Protein 1SQH (pdb70)

Radius of gyration: 19.41 Å; Cα contacts (8 Å, |Δi|>4): 532; chains: 1; bounding box: 37×56×45 Å

Nearest PDB structures (foldseek):
  1sqh-assembly1_A  TM=1.003E+00  e=7.064E-63  Drosophila melanogaster
  7pk1-assembly1_A  TM=7.691E-01  e=9.785E-13  Bos taurus
  7pk2-assembly2_B  TM=7.474E-01  e=4.048E-13  Bos taurus
  7pk1-assembly2_B  TM=7.434E-01  e=1.567E-12  Bos taurus
  3iwg-assembly1_A  TM=5.130E-01  e=5.190E-07  Colwellia psychrerythraea 34H

Organism: Drosophila melanogaster (NCBI:txid7227)

B-factor: mean 31.32, std 9.85, range [7.97, 70.31]

InterPro domains:
  IPR013653 GCN5-related N-acetyltransferase Rv2170-like domain [PF08445] (211-297)
  IPR016181 Acyl-CoA N-acyltransferase [SSF55729] (9-298)
  IPR041506 Domain of unknown function DUF5645 [PF18713] (9-138)
  IPR053225 Acyl-CoA N-acyltransferase VerG-like [PTHR20958] (8-298)

Foldseek 3Di:
DFQWDWDDLVRLVVLLVLCCVVPNQWDQVNLLSVLLVVLVVVCVVVVPDAVNQLQQQSHKTKIFGPPDDCNPFVWIWIWGDDLAIEIETDTRPPDPPVRNVVRVQRGDPDCLQAWYKYPFAAPVCVVVVVVSSVVVQFDDKDKFKKFKFAALVLLQPFDADDDDLQKDKDQDALVRLVVQVPDPPNRPHDSSSSSSQSVPWTKMFIAGPPPRDTFWIWGQDSSSATDIDGHPVCPPPCVGLRRNSVSNVSSVVDHGIHMYIGTPPPVVNVVSNVVRPTDGDGMGMIMTGDNND

Sequence (293 aa):
GDILRPLSDSEVDELLDLYKVKFGIRNFHYLLLYNQRKWDRQLSEAQIPRNDLNHISLRKQFYTHRRGNFRTWGTYVSLHRDIVQSVSFFSWQPDGAAELWECLEQTQLIEWTQGALLTNVDLGFCNRVKELAVSRGVTAIQPRQCFGVLSHEDAFCAKVPDLPSEFEIRRLRAEDAAVHDSWPNKGEGSLTYLQALVRFNKSLGICRSDTGELIAWIFQNDFSGLGLQVLPKAERRGLGGLLAAASREIARGEEITLTAWIVATNWRSEALLKRIGYQKDLVNEWIKLVPNS

CATH classification: 3.40.630.30 (+1 more: 3.40.630.30)

Solvent-accessible surface area: 13820 Å² total

Secondary structure (DSSP, 8-state):
--SEEEPPHHHHHHHHHHHHHHH-TT-HHHHHHHHHHHHHHHHHHTT--TT-TTTGGG--EEEEETTS-HHHH--EEEEEESSSEEEEEE---TTTTHHHHHHHHH-SSS-TTTT-EEEEEEHHHHHHHHHHHHHTT---EEEEEEE--B-HHHHHT---PPPPTTEEEE---GGG----TT-TT-SSS-HHHHHHHHHHS-EEEEEETTT--EEEEEEB-TTSSB--EE-GGG-SSSHHHHHHH--HHHHHHS-S-B-B-EETT-HHHHHHHHHHT-----EEEEEEEPP--

Structure (mmCIF, N/CA/C/O backbone):
data_1SQH
#
_entry.id   1SQH
#
_cell.length_a   82.806
_cell.length_b   82.806
_cell.length_c   279.003
_cell.angle_alpha   90.00
_cell.angle_beta   90.00
_cell.angle_gamma   120.00
#
_symmetry.space_group_name_H-M   'H 3 2'
#
loop_
_entity.id
_entity.type
_entity.pdbx_description
1 polymer 'hypothetical protein CG14615-PA'
2 water water
#
loop_
_atom_site.group_PDB
_atom_site.id
_atom_site.type_symbol
_atom_site.label_atom_id
_atom_site.label_alt_id
_atom_site.label_comp_id
_atom_site.label_asym_id
_atom_site.label_entity_id
_atom_site.label_seq_id
_atom_site.pdbx_PDB_ins_code
_atom_site.Cartn_x
_atom_site.Cartn_y
_atom_site.Cartn_z
_atom_site.occupancy
_atom_site.B_iso_or_equiv
_atom_site.auth_seq_id
_atom_site.auth_comp_id
_atom_site.auth_asym_id
_atom_site.auth_atom_id
_atom_site.pdbx_PDB_model_num
ATOM 1 N N . GLY A 1 7 ? 17.200 68.912 124.742 1.00 39.28 7 GLY A N 1
ATOM 2 C CA . GLY A 1 7 ? 16.642 67.570 125.087 1.00 39.10 7 GLY A CA 1
ATOM 3 C C . GLY A 1 7 ? 17.691 66.604 125.612 1.00 37.97 7 GLY A C 1
ATOM 4 O O . GLY A 1 7 ? 18.690 67.024 126.201 1.00 38.34 7 GLY A O 1
ATOM 5 N N . ASP A 1 8 ? 17.467 65.310 125.391 1.00 36.58 8 ASP A N 1
ATOM 6 C CA . ASP A 1 8 ? 18.385 64.266 125.852 1.00 34.86 8 ASP A CA 1
ATOM 7 C C . ASP A 1 8 ? 19.799 64.486 125.321 1.00 32.94 8 ASP A C 1
ATOM 8 O O . ASP A 1 8 ? 19.980 65.058 124.252 1.00 33.42 8 ASP A O 1
ATOM 13 N N . ILE A 1 9 ? 20.800 64.023 126.061 1.00 31.80 9 ILE A N 1
ATOM 14 C CA . ILE A 1 9 ? 22.181 64.182 125.629 1.00 31.37 9 ILE A CA 1
ATOM 15 C C . ILE A 1 9 ? 22.420 63.464 124.288 1.00 32.37 9 ILE A C 1
ATOM 16 O O . ILE A 1 9 ? 23.415 63.714 123.595 1.00 32.09 9 ILE A O 1
ATOM 21 N N . LEU A 1 10 ? 21.501 62.574 123.929 1.00 30.72 10 LEU A N 1
ATOM 22 C CA . LEU A 1 10 ? 21.592 61.852 122.670 1.00 30.74 10 LEU A CA 1
ATOM 23 C C . LEU A 1 10 ? 20.764 62.580 121.613 1.00 30.88 10 LEU A C 1
ATOM 24 O O . LEU A 1 10 ? 19.592 62.880 121.831 1.00 31.27 10 LEU A O 1
ATOM 29 N N . ARG A 1 11 ? 21.375 62.875 120.471 1.00 31.24 11 ARG A N 1
ATOM 30 C CA . ARG A 1 11 ? 20.663 63.554 119.398 1.00 31.53 11 ARG A CA 1
ATOM 31 C C . ARG A 1 11 ? 20.516 62.629 118.206 1.00 30.41 11 ARG A C 1
ATOM 32 O O . ARG A 1 11 ? 21.501 62.084 117.707 1.00 31.48 11 ARG A O 1
ATOM 40 N N . PRO A 1 12 ? 19.284 62.462 117.714 1.00 29.52 12 PRO A N 1
ATOM 41 C CA . PRO A 1 12 ? 19.022 61.589 116.568 1.00 29.43 12 PRO A CA 1
ATOM 42 C C . PRO A 1 12 ? 19.715 62.037 115.287 1.00 29.62 12 PRO A C 1
ATOM 43 O O . PRO A 1 12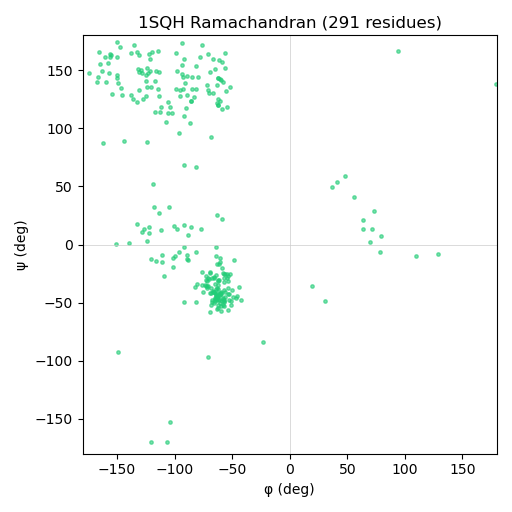 ? 19.555 63.176 114.845 1.00 29.93 12 PRO A O 1
ATOM 47 N N . LEU A 1 13 ? 20.495 61.141 114.693 1.00 30.14 13 LEU A N 1
ATOM 48 C CA . LEU A 1 13 ? 21.182 61.467 113.453 1.00 29.44 13 LEU A CA 1
ATOM 49 C C . LEU A 1 13 ? 20.205 61.344 112.303 1.00 27.71 13 LEU A C 1
ATOM 50 O O . LEU A 1 13 ? 19.325 60.489 112.314 1.00 27.16 13 LEU A O 1
ATOM 55 N N . SER A 1 14 ? 20.353 62.219 111.320 1.00 26.90 14 SER A N 1
ATOM 56 C CA . SER A 1 14 ? 19.498 62.193 110.141 1.00 26.53 14 SER A CA 1
ATOM 57 C C . SER A 1 14 ? 19.998 61.035 109.291 1.00 26.65 14 SER A C 1
ATOM 58 O O . SER A 1 14 ? 21.037 60.448 109.595 1.00 25.22 14 SER A O 1
ATOM 61 N N . ASP A 1 15 ? 19.268 60.701 108.236 1.00 27.30 15 ASP A N 1
ATOM 62 C CA . ASP A 1 15 ? 19.683 59.609 107.359 1.00 27.69 15 ASP A CA 1
ATOM 63 C C . ASP A 1 15 ? 21.030 59.956 106.725 1.00 28.04 15 ASP A C 1
ATOM 64 O O . ASP A 1 15 ? 21.905 59.102 106.577 1.00 28.87 15 ASP A O 1
ATOM 69 N N . SER A 1 16 ? 21.195 61.229 106.384 1.00 29.09 16 SER A N 1
ATOM 70 C CA . SER A 1 16 ? 22.430 61.716 105.771 1.00 29.60 16 SER A CA 1
ATOM 71 C C . SER A 1 16 ? 23.620 61.556 106.709 1.00 27.61 16 SER A C 1
ATOM 72 O O . SER A 1 16 ? 24.732 61.245 106.277 1.00 27.54 16 SER A O 1
ATOM 75 N N . GLU A 1 17 ? 23.376 61.777 107.995 1.00 25.96 17 GLU A N 1
ATOM 76 C CA . GLU A 1 17 ? 24.412 61.659 109.006 1.00 25.62 17 GLU A CA 1
ATOM 77 C C . GLU A 1 17 ? 24.805 60.212 109.260 1.00 24.90 17 GLU A C 1
ATOM 78 O O . GLU A 1 17 ? 25.986 59.910 109.483 1.00 23.83 17 GLU A O 1
ATOM 84 N N . VAL A 1 18 ? 23.821 59.316 109.228 1.00 24.71 18 VAL A N 1
ATOM 85 C CA . VAL A 1 18 ? 24.091 57.897 109.439 1.00 24.11 18 VAL A CA 1
ATOM 86 C C . VAL A 1 18 ? 24.998 57.480 108.294 1.00 23.58 18 VAL A C 1
ATOM 87 O O . VAL A 1 18 ? 26.003 56.812 108.499 1.00 23.04 18 VAL A O 1
ATOM 91 N N . ASP A 1 19 ? 24.645 57.898 107.085 1.00 24.64 19 ASP A N 1
ATOM 92 C CA . ASP A 1 19 ? 25.455 57.571 105.928 1.00 25.78 19 ASP A CA 1
ATOM 93 C C . ASP A 1 19 ? 26.903 57.996 106.153 1.00 24.74 19 ASP A C 1
ATOM 94 O O . ASP A 1 19 ? 27.830 57.243 105.837 1.00 25.66 19 ASP A O 1
ATOM 99 N N . GLU A 1 20 ? 27.105 59.185 106.718 1.00 24.56 20 GLU A N 1
ATOM 100 C CA . GLU A 1 20 ? 28.462 59.659 106.990 1.00 23.79 20 GLU A CA 1
ATOM 101 C C . GLU A 1 20 ? 29.091 58.774 108.058 1.00 23.63 20 GLU A C 1
ATOM 102 O O . GLU A 1 20 ? 30.272 58.453 107.998 1.00 24.00 20 GLU A O 1
ATOM 108 N N . LEU A 1 21 ? 28.291 58.402 109.052 1.00 24.45 21 LEU A N 1
ATOM 109 C CA . LEU A 1 21 ? 28.776 57.545 110.127 1.00 24.42 21 LEU A CA 1
ATOM 110 C C . LEU A 1 21 ? 29.264 56.224 109.529 1.00 23.91 21 LEU A C 1
ATOM 111 O O . LEU A 1 21 ? 30.291 55.680 109.944 1.00 23.74 21 LEU A O 1
ATOM 116 N N . LEU A 1 22 ? 28.506 55.720 108.558 1.00 23.12 22 LEU A N 1
ATOM 117 C CA . LEU A 1 22 ? 28.826 54.475 107.872 1.00 23.30 22 LEU A CA 1
ATOM 118 C C . LEU A 1 22 ? 30.177 54.550 107.145 1.00 24.38 22 LEU A C 1
ATOM 119 O O . LEU A 1 22 ? 30.989 53.630 107.255 1.00 22.65 22 LEU A O 1
ATOM 124 N N . ASP A 1 23 ? 30.424 55.631 106.404 1.00 25.53 23 ASP A N 1
ATOM 125 C CA . ASP A 1 23 ? 31.696 55.739 105.688 1.00 26.43 23 ASP A CA 1
ATOM 126 C C . ASP A 1 23 ? 32.866 56.022 106.625 1.00 25.67 23 ASP A C 1
ATOM 127 O O . ASP A 1 23 ? 34.009 55.674 106.327 1.00 23.92 23 ASP A O 1
ATOM 132 N N . LEU A 1 24 ? 32.585 56.667 107.753 1.00 25.57 24 LEU A N 1
ATOM 133 C CA . LEU A 1 24 ? 33.637 56.948 108.717 1.00 25.79 24 LEU A CA 1
ATOM 134 C C . LEU A 1 24 ? 34.187 55.633 109.223 1.00 24.44 24 LEU A C 1
ATOM 135 O O . LEU A 1 24 ? 35.401 55.451 109.321 1.00 24.02 24 LEU A O 1
ATOM 140 N N . TYR A 1 25 ? 33.289 54.718 109.567 1.00 22.75 25 TYR A N 1
ATOM 141 C CA . TYR A 1 25 ? 33.740 53.430 110.048 1.00 21.73 25 TYR A CA 1
ATOM 142 C C . TYR A 1 25 ? 34.385 52.676 108.900 1.00 22.01 25 TYR A C 1
ATOM 143 O O . TYR A 1 25 ? 35.400 52.000 109.090 1.00 23.55 25 TYR A O 1
ATOM 152 N N . LYS A 1 26 ? 33.828 52.810 107.700 1.00 20.71 26 LYS A N 1
ATOM 153 C CA . LYS A 1 26 ? 34.411 52.131 106.543 1.00 23.28 26 LYS A CA 1
ATOM 154 C C . LYS A 1 26 ? 35.872 52.552 106.367 1.00 22.38 26 LYS A C 1
ATOM 155 O O . LYS A 1 26 ? 36.759 51.711 106.212 1.00 22.97 26 LYS A O 1
ATOM 161 N N . VAL A 1 27 ? 36.125 53.855 106.415 1.00 23.32 27 VAL A N 1
ATOM 162 C CA . VAL A 1 27 ? 37.488 54.363 106.259 1.00 24.83 27 VAL A CA 1
ATOM 163 C C . VAL A 1 27 ? 38.368 53.977 107.453 1.00 25.04 27 VAL A C 1
ATOM 164 O O . VAL A 1 27 ? 39.452 53.411 107.290 1.00 25.36 27 VAL A O 1
ATOM 168 N N . LYS A 1 28 ? 37.891 54.284 108.656 1.00 25.36 28 LYS A N 1
ATOM 169 C CA . LYS A 1 28 ? 38.633 54.003 109.885 1.00 24.91 28 LYS A CA 1
ATOM 170 C C . LYS A 1 28 ? 39.022 52.548 110.160 1.00 25.92 28 LYS A C 1
ATOM 171 O O . LYS A 1 28 ? 40.168 52.269 110.537 1.00 27.44 28 LYS A O 1
ATOM 177 N N . PHE A 1 29 ? 38.089 51.615 109.987 1.00 23.36 29 PHE A N 1
ATOM 178 C CA . PHE A 1 29 ? 38.385 50.220 110.294 1.00 22.96 29 PHE A CA 1
ATOM 179 C C . PHE A 1 29 ? 38.361 49.227 109.156 1.00 22.97 29 PHE A C 1
ATOM 180 O O . PHE A 1 29 ? 38.832 48.100 109.322 1.00 22.15 29 PHE A O 1
ATOM 188 N N . GLY A 1 30 ? 37.801 49.611 108.015 1.00 21.57 30 GLY A N 1
ATOM 189 C CA . GLY A 1 30 ? 37.756 48.670 106.913 1.00 21.10 30 GLY A CA 1
ATOM 190 C C . GLY A 1 30 ? 36.465 47.875 106.834 1.00 21.26 30 GLY A C 1
ATOM 191 O O . GLY A 1 30 ? 35.664 47.835 107.771 1.00 21.48 30 GLY A O 1
ATOM 192 N N . ILE A 1 31 ? 36.288 47.220 105.698 1.00 20.40 31 ILE A N 1
ATOM 193 C CA . ILE A 1 31 ? 35.116 46.415 105.387 1.00 21.90 31 ILE A CA 1
ATOM 194 C C . ILE A 1 31 ? 34.798 45.207 106.300 1.00 21.27 31 ILE A C 1
ATOM 195 O O . ILE A 1 31 ? 33.707 44.627 106.213 1.00 19.65 31 ILE A O 1
ATOM 200 N N . ARG A 1 32 ? 35.729 44.822 107.168 1.00 20.59 32 ARG A N 1
ATOM 201 C CA . ARG A 1 32 ? 35.501 43.660 108.042 1.00 22.00 32 ARG A CA 1
ATOM 202 C C . ARG A 1 32 ? 34.998 44.023 109.427 1.00 20.34 32 ARG A C 1
ATOM 203 O O . ARG A 1 32 ? 34.664 43.148 110.224 1.00 21.11 32 ARG A O 1
ATOM 211 N N . ASN A 1 33 ? 34.957 45.313 109.708 1.00 21.42 33 ASN A N 1
ATOM 212 C CA . ASN A 1 33 ? 34.520 45.812 111.006 1.00 19.89 33 ASN A CA 1
ATOM 213 C C . ASN A 1 33 ? 33.015 45.614 111.250 1.00 20.32 33 ASN A C 1
ATOM 214 O O . ASN A 1 33 ? 32.184 45.964 110.413 1.00 22.40 33 ASN A O 1
ATOM 219 N N . PHE A 1 34 ? 32.666 45.062 112.409 1.00 19.52 34 PHE A N 1
ATOM 220 C CA . PHE A 1 34 ? 31.272 44.791 112.732 1.00 17.68 34 PHE A CA 1
ATOM 221 C C . PHE A 1 34 ? 30.344 45.990 112.894 1.00 18.46 34 PHE A C 1
ATOM 222 O O . PHE A 1 34 ? 29.133 45.872 112.671 1.00 16.53 34 PHE A O 1
ATOM 230 N N . HIS A 1 35 ? 30.880 47.137 113.290 1.00 18.94 35 HIS A N 1
ATOM 231 C CA . HIS A 1 35 ? 30.034 48.305 113.423 1.00 18.35 35 HIS A CA 1
ATOM 232 C C . HIS A 1 35 ? 29.753 48.812 112.029 1.00 18.79 35 HIS A C 1
ATOM 233 O O . HIS A 1 35 ? 28.652 49.295 111.741 1.00 17.30 35 HIS A O 1
ATOM 240 N N . TYR A 1 36 ? 30.736 48.676 111.147 1.00 17.45 36 TYR A N 1
ATOM 241 C CA . TYR A 1 36 ? 30.518 49.077 109.769 1.00 17.18 36 TYR A CA 1
ATOM 242 C C . TYR A 1 36 ? 29.428 48.165 109.188 1.00 18.16 36 TYR A C 1
ATOM 243 O O . TYR A 1 36 ? 28.516 48.629 108.496 1.00 18.30 36 TYR A O 1
ATOM 252 N N . LEU A 1 37 ? 29.528 46.866 109.477 1.00 16.25 37 LEU A N 1
ATOM 253 C CA . LEU A 1 37 ? 28.564 45.897 108.958 1.00 17.31 37 LEU A CA 1
ATOM 254 C C . LEU A 1 37 ? 27.154 46.203 109.440 1.00 18.59 37 LEU A C 1
ATOM 255 O O . LEU A 1 37 ? 26.193 46.130 108.667 1.00 16.42 37 LEU A O 1
ATOM 260 N N . LEU A 1 38 ? 27.046 46.562 110.718 1.00 19.24 38 LEU A N 1
ATOM 261 C CA . LEU A 1 38 ? 25.776 46.913 111.325 1.00 19.45 38 LEU A CA 1
ATOM 262 C C . LEU A 1 38 ? 25.198 48.137 110.605 1.00 19.68 38 LEU A C 1
ATOM 263 O O . LEU A 1 38 ? 24.026 48.140 110.216 1.00 18.51 38 LEU A O 1
ATOM 268 N N . LEU A 1 39 ? 26.035 49.156 110.416 1.00 19.54 39 LEU A N 1
ATOM 269 C CA . LEU A 1 39 ? 25.621 50.387 109.744 1.00 21.59 39 LEU A CA 1
ATOM 270 C C . LEU A 1 39 ? 25.277 50.079 108.292 1.00 23.37 39 LEU A C 1
ATOM 271 O O . LEU A 1 39 ? 24.246 50.524 107.761 1.00 21.71 39 LEU A O 1
ATOM 276 N N . TYR A 1 40 ? 26.153 49.318 107.645 1.00 22.54 40 TYR A N 1
ATOM 277 C CA . TYR A 1 40 ? 25.926 48.917 106.268 1.00 21.79 40 TYR A CA 1
ATOM 278 C C . TYR A 1 40 ? 24.585 48.175 106.161 1.00 21.71 40 TYR A C 1
ATOM 279 O O . TYR A 1 40 ? 23.751 48.471 105.296 1.00 20.74 40 TYR A O 1
ATOM 288 N N . ASN A 1 41 ? 24.380 47.211 107.050 1.00 21.17 41 ASN A N 1
ATOM 289 C CA . ASN A 1 41 ? 23.157 46.435 107.019 1.00 22.40 41 ASN A CA 1
ATOM 290 C C . ASN A 1 41 ? 21.896 47.272 107.205 1.00 24.22 41 ASN A C 1
ATOM 291 O O . ASN A 1 41 ? 20.945 47.155 106.412 1.00 24.27 41 ASN A O 1
ATOM 296 N N . GLN A 1 42 ? 21.882 48.115 108.239 1.00 24.11 42 GLN A N 1
ATOM 297 C CA . GLN A 1 42 ? 20.707 48.934 108.506 1.00 23.56 42 GLN A CA 1
ATOM 298 C C . GLN A 1 42 ? 20.336 49.803 107.315 1.00 24.01 42 GLN A C 1
ATOM 299 O O . GLN A 1 42 ? 19.180 49.827 106.893 1.00 23.07 42 GLN A O 1
ATOM 305 N N . ARG A 1 43 ? 21.313 50.518 106.769 1.00 23.81 43 ARG A N 1
ATOM 306 C CA . ARG A 1 43 ? 21.041 51.370 105.625 1.00 23.72 43 ARG A CA 1
ATOM 307 C C . ARG A 1 43 ? 20.571 50.547 104.423 1.00 24.75 43 ARG A C 1
ATOM 308 O O . ARG A 1 43 ? 19.783 51.037 103.609 1.00 25.71 43 ARG A O 1
ATOM 316 N N . LYS A 1 44 ? 21.040 49.304 104.306 1.00 22.85 44 LYS A N 1
ATOM 317 C CA . LYS A 1 44 ? 20.595 48.459 103.205 1.00 22.92 44 LYS A CA 1
ATOM 318 C C . LYS A 1 44 ? 19.094 48.233 103.364 1.00 24.49 44 LYS A C 1
ATOM 319 O O . LYS A 1 44 ? 18.326 48.383 102.400 1.00 23.53 44 LYS A O 1
ATOM 325 N N . TRP A 1 45 ? 18.683 47.881 104.588 1.00 22.65 45 TRP A N 1
ATOM 326 C CA . TRP A 1 45 ? 17.273 47.649 104.884 1.00 23.57 45 TRP A CA 1
ATOM 327 C C . TRP A 1 45 ? 16.462 48.931 104.697 1.00 25.58 45 TRP A C 1
ATOM 328 O O . TRP A 1 45 ? 15.364 48.900 104.126 1.00 24.43 45 TRP A O 1
ATOM 339 N N . ASP A 1 46 ? 16.996 50.048 105.194 1.00 26.20 46 ASP A N 1
ATOM 340 C CA . ASP A 1 46 ? 16.322 51.341 105.077 1.00 29.10 46 ASP A CA 1
ATOM 341 C C . ASP A 1 46 ? 15.932 51.569 103.618 1.00 30.58 46 ASP A C 1
ATOM 342 O O . ASP A 1 46 ? 14.796 51.927 103.315 1.00 31.68 46 ASP A O 1
ATOM 347 N N . ARG A 1 47 ? 16.886 51.363 102.720 1.00 33.27 47 ARG A N 1
ATOM 348 C CA . ARG A 1 47 ? 16.650 51.542 101.291 1.00 37.79 47 ARG A CA 1
ATOM 349 C C . ARG A 1 47 ? 15.509 50.643 100.796 1.00 38.99 47 ARG A C 1
ATOM 350 O O . ARG A 1 47 ? 14.566 51.117 100.160 1.00 37.81 47 ARG A O 1
ATOM 358 N N . GLN A 1 48 ? 15.596 49.347 101.101 1.00 39.28 48 GLN A N 1
ATOM 359 C CA . GLN A 1 48 ? 14.581 48.381 100.677 1.00 40.48 48 GLN A CA 1
ATOM 360 C C . GLN A 1 48 ? 13.187 48.706 101.220 1.00 40.96 48 GLN A C 1
ATOM 361 O O . GLN A 1 48 ? 12.233 48.853 100.461 1.00 40.50 48 GLN A O 1
ATOM 367 N N . LEU A 1 49 ? 13.076 48.795 102.541 1.00 40.94 49 LEU A N 1
ATOM 368 C CA . LEU A 1 49 ? 11.809 49.097 103.192 1.00 42.31 49 LEU A CA 1
ATOM 369 C C . LEU A 1 49 ? 11.198 50.378 102.638 1.00 45.12 49 LEU A C 1
ATOM 370 O O . LEU A 1 49 ? 9.971 50.542 102.633 1.00 45.31 49 LEU A O 1
ATOM 375 N N . SER A 1 50 ? 12.062 51.282 102.181 1.00 45.51 50 SER A N 1
ATOM 376 C CA . SER A 1 50 ? 11.623 52.545 101.604 1.00 47.34 50 SER A CA 1
ATOM 377 C C . SER A 1 50 ? 10.934 52.266 100.265 1.00 48.40 50 SER A C 1
ATOM 378 O O . SER A 1 50 ? 9.767 52.621 100.068 1.00 48.14 50 SER A O 1
ATOM 381 N N . GLU A 1 51 ? 11.664 51.625 99.354 1.00 48.15 51 GLU A N 1
ATOM 382 C CA . GLU A 1 51 ? 11.126 51.292 98.043 1.00 49.19 51 GLU A CA 1
ATOM 383 C C . GLU A 1 51 ? 9.881 50.424 98.160 1.00 50.15 51 GLU A C 1
ATOM 384 O O . GLU A 1 51 ? 9.046 50.398 97.255 1.00 50.32 51 GLU A O 1
ATOM 390 N N . ALA A 1 52 ? 9.764 49.707 99.275 1.00 50.32 52 ALA A N 1
ATOM 391 C CA . ALA A 1 52 ? 8.614 48.840 99.520 1.00 50.78 52 ALA A CA 1
ATOM 392 C C . ALA A 1 52 ? 7.490 49.668 100.136 1.00 50.32 52 ALA A C 1
ATOM 393 O O . ALA A 1 52 ? 6.532 49.124 100.684 1.00 50.09 52 ALA A O 1
ATOM 395 N N . GLN A 1 53 ? 7.627 50.987 100.031 1.00 50.36 53 GLN A N 1
ATOM 396 C CA . GLN A 1 53 ? 6.656 51.942 100.564 1.00 50.89 53 GLN A CA 1
ATOM 397 C C . GLN A 1 53 ? 6.032 51.528 101.890 1.00 49.42 53 GLN A C 1
ATOM 398 O O . GLN A 1 53 ? 4.815 51.561 102.050 1.00 50.20 53 GLN A O 1
ATOM 404 N N . ILE A 1 54 ? 6.879 51.153 102.843 1.00 47.75 54 ILE A N 1
ATOM 405 C CA . ILE A 1 54 ? 6.424 50.744 104.166 1.00 46.35 54 ILE A CA 1
ATOM 406 C C . ILE A 1 54 ? 6.648 51.884 105.165 1.00 45.78 54 ILE A C 1
ATOM 407 O O . ILE A 1 54 ? 7.782 52.245 105.477 1.00 44.22 54 ILE A O 1
ATOM 412 N N . PRO A 1 55 ? 5.561 52.463 105.689 1.00 45.93 55 PRO A N 1
ATOM 413 C CA . PRO A 1 55 ? 5.733 53.557 106.649 1.00 45.97 55 PRO A CA 1
ATOM 414 C C . PRO A 1 55 ? 6.672 53.206 107.810 1.00 46.25 55 PRO A C 1
ATOM 415 O O . PRO A 1 55 ? 6.596 52.116 108.389 1.00 45.39 55 PRO A O 1
ATOM 419 N N . ARG A 1 56 ? 7.566 54.131 108.140 1.00 45.09 56 ARG A N 1
ATOM 420 C CA . ARG A 1 56 ? 8.483 53.904 109.244 1.00 44.68 56 ARG A CA 1
ATOM 421 C C . ARG A 1 56 ? 7.635 53.725 110.496 1.00 44.79 56 ARG A C 1
ATOM 422 O O . ARG A 1 56 ? 6.482 54.161 110.546 1.00 46.11 56 ARG A O 1
ATOM 430 N N . ASN A 1 57 ? 8.205 53.089 111.507 1.00 45.09 57 ASN A N 1
ATOM 431 C CA . ASN A 1 57 ? 7.480 52.849 112.741 1.00 45.20 57 ASN A CA 1
ATOM 432 C C . ASN A 1 57 ? 6.369 51.822 112.532 1.00 44.46 57 ASN A C 1
ATOM 433 O O . ASN A 1 57 ? 5.613 51.523 113.457 1.00 44.78 57 ASN A O 1
ATOM 438 N N . ASP A 1 58 ? 6.271 51.288 111.313 1.00 43.51 58 ASP A N 1
ATOM 439 C CA . ASP A 1 58 ? 5.283 50.247 111.017 1.00 43.84 58 ASP A CA 1
ATOM 440 C C . ASP A 1 58 ? 5.535 49.150 112.042 1.00 43.19 58 ASP A C 1
ATOM 441 O O . ASP A 1 58 ? 6.613 48.554 112.058 1.00 43.47 58 ASP A O 1
ATOM 446 N N . LEU A 1 59 ? 4.544 48.876 112.879 1.00 42.59 59 LEU A N 1
ATOM 447 C CA . LEU A 1 59 ? 4.683 47.880 113.934 1.00 43.98 59 LEU A CA 1
ATOM 448 C C . LEU A 1 59 ? 5.216 46.487 113.537 1.00 43.65 59 LEU A C 1
ATOM 449 O O . LEU A 1 59 ? 6.003 45.898 114.283 1.00 43.10 59 LEU A O 1
ATOM 454 N N . ASN A 1 60 ? 4.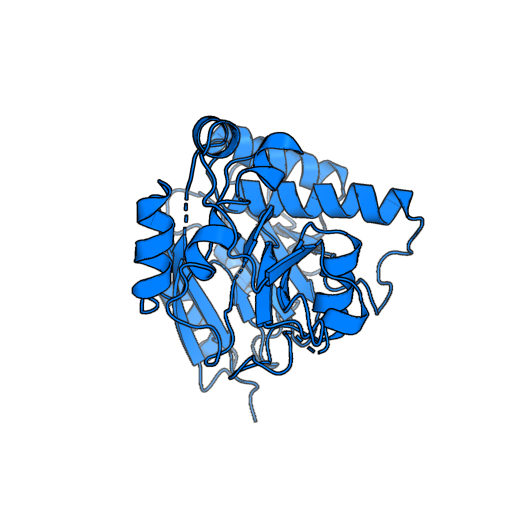821 45.950 112.384 1.00 42.66 60 ASN A N 1
ATOM 455 C CA . ASN A 1 60 ? 5.322 44.624 112.037 1.00 42.79 60 ASN A CA 1
ATOM 456 C C . ASN A 1 60 ? 6.606 44.592 111.198 1.00 41.73 60 ASN A C 1
ATOM 457 O O . ASN A 1 60 ? 6.957 43.572 110.606 1.00 41.22 60 ASN A O 1
ATOM 462 N N . HIS A 1 61 ? 7.315 45.715 111.172 1.00 39.90 61 HIS A N 1
ATOM 463 C CA . HIS A 1 61 ? 8.590 45.803 110.463 1.00 38.14 61 HIS A CA 1
ATOM 464 C C . HIS A 1 61 ? 9.583 46.625 111.280 1.00 35.92 61 HIS A C 1
ATOM 465 O O . HIS A 1 61 ? 10.715 46.837 110.853 1.00 34.23 61 HIS A O 1
ATOM 472 N N . ILE A 1 62 ? 9.160 47.085 112.456 1.00 33.98 62 ILE A N 1
ATOM 473 C CA . ILE A 1 62 ? 10.039 47.880 113.301 1.00 34.66 62 ILE A CA 1
ATOM 474 C C . ILE A 1 62 ? 11.334 47.156 113.656 1.00 33.26 62 ILE A C 1
ATOM 475 O O . ILE A 1 62 ? 12.360 47.793 113.892 1.00 31.21 62 ILE A O 1
ATOM 480 N N . SER A 1 63 ? 11.280 45.829 113.707 1.00 32.27 63 SER A N 1
ATOM 481 C CA . SER A 1 63 ? 12.456 45.032 114.045 1.00 31.82 63 SER A CA 1
ATOM 482 C C . SER A 1 63 ? 13.554 45.226 112.992 1.00 30.40 63 SER A C 1
ATOM 483 O O . SER A 1 63 ? 14.718 44.911 113.232 1.00 29.06 63 SER A O 1
ATOM 486 N N . LEU A 1 64 ? 13.167 45.760 111.836 1.00 29.91 64 LEU A N 1
ATOM 487 C CA . LEU A 1 64 ? 14.096 46.026 110.739 1.00 30.13 64 LEU A CA 1
ATOM 488 C C . LEU A 1 64 ? 14.552 47.498 110.715 1.00 30.48 64 LEU A C 1
ATOM 489 O O . LEU A 1 64 ? 15.131 47.968 109.730 1.00 30.46 64 LEU A O 1
ATOM 494 N N . ARG A 1 65 ? 14.291 48.220 111.802 1.00 29.27 65 ARG A N 1
ATOM 495 C CA . ARG A 1 65 ? 14.663 49.627 111.899 1.00 27.74 65 ARG A CA 1
ATOM 496 C C . ARG A 1 65 ? 15.597 49.888 113.073 1.00 27.18 65 ARG A C 1
ATOM 497 O O . ARG A 1 65 ? 15.672 49.100 114.012 1.00 27.90 65 ARG A O 1
ATOM 505 N N . LYS A 1 66 ? 16.310 51.005 113.014 1.00 26.13 66 LYS A N 1
ATOM 506 C CA . LYS A 1 66 ? 17.208 51.405 114.090 1.00 27.18 66 LYS A CA 1
ATOM 507 C C . LYS A 1 66 ? 17.283 52.928 114.109 1.00 28.03 66 LYS A C 1
ATOM 508 O O . LYS A 1 66 ? 17.204 53.572 113.064 1.00 28.15 66 LYS A O 1
ATOM 514 N N . GLN A 1 67 ? 17.425 53.503 115.294 1.00 28.92 67 GLN A N 1
ATOM 515 C CA . GLN A 1 67 ? 17.538 54.951 115.411 1.00 29.96 67 GLN A CA 1
ATOM 516 C C . GLN A 1 67 ? 18.915 55.252 115.994 1.00 28.54 67 GLN A C 1
ATOM 517 O O . GLN A 1 67 ? 19.219 54.900 117.135 1.00 26.43 67 GLN A O 1
ATOM 523 N N . PHE A 1 68 ? 19.751 55.886 115.185 1.00 26.46 68 PHE A N 1
ATOM 524 C CA . PHE A 1 68 ? 21.105 56.206 115.599 1.00 27.45 68 PHE A CA 1
ATOM 525 C C . PHE A 1 68 ? 21.172 57.561 116.289 1.00 27.66 68 PHE A C 1
ATOM 526 O O . PHE A 1 68 ? 20.437 58.484 115.928 1.00 27.73 68 PHE A O 1
ATOM 534 N N . TYR A 1 69 ? 22.040 57.677 117.288 1.00 27.14 69 TYR A N 1
ATOM 535 C CA . TYR A 1 69 ? 22.190 58.932 118.023 1.00 27.04 69 TYR A CA 1
ATOM 536 C C . TYR A 1 69 ? 23.654 59.251 118.291 1.00 26.84 69 TYR A C 1
ATOM 537 O O . TYR A 1 69 ? 24.516 58.393 118.160 1.00 26.54 69 TYR A O 1
ATOM 546 N N . THR A 1 70 ? 23.936 60.496 118.663 1.00 26.67 70 THR A N 1
ATOM 547 C CA . THR A 1 70 ? 25.294 60.868 119.025 1.00 26.84 70 THR A CA 1
ATOM 548 C C . THR A 1 70 ? 25.191 61.940 120.084 1.00 27.81 70 THR A C 1
ATOM 549 O O . THR A 1 70 ? 24.103 62.443 120.343 1.00 26.76 70 THR A O 1
ATOM 553 N N . HIS A 1 71 ? 26.320 62.275 120.705 1.00 30.50 71 HIS A N 1
ATOM 554 C CA . HIS A 1 71 ? 26.3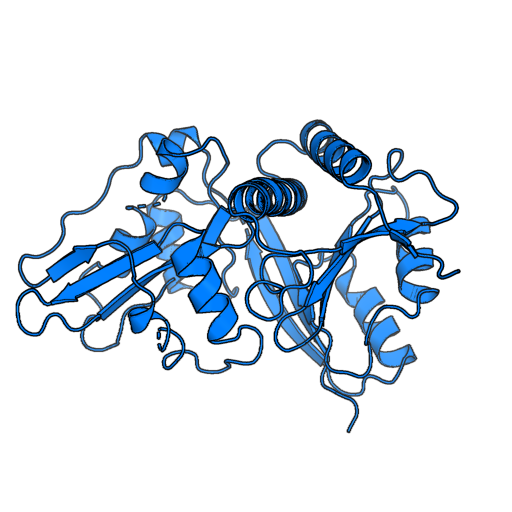50 63.298 121.744 1.00 31.70 71 HIS A CA 1
ATOM 555 C C . HIS A 1 71 ? 25.832 64.609 121.142 1.00 32.01 71 HIS A C 1
ATOM 556 O O . HIS A 1 71 ? 26.427 65.160 120.210 1.00 30.70 71 HIS A O 1
ATOM 563 N N . ARG A 1 72 ? 24.713 65.093 121.674 1.00 32.91 72 ARG A N 1
ATOM 564 C CA . ARG A 1 72 ? 24.074 66.320 121.194 1.00 34.82 72 ARG A CA 1
ATOM 565 C C . ARG A 1 72 ? 25.012 67.528 121.110 1.00 36.23 72 ARG A C 1
ATOM 566 O O . ARG A 1 72 ? 24.778 68.443 120.318 1.00 35.95 72 ARG A O 1
ATOM 574 N N . ARG A 1 73 ? 26.074 67.524 121.910 1.00 37.10 73 ARG A N 1
ATOM 575 C CA . ARG A 1 73 ? 27.034 68.617 121.902 1.00 38.33 73 ARG A CA 1
ATOM 576 C C . ARG A 1 73 ? 28.420 68.131 121.490 1.00 38.48 73 ARG A C 1
ATOM 577 O O . ARG A 1 73 ? 29.433 68.656 121.952 1.00 39.79 73 ARG A O 1
ATOM 585 N N . GLY A 1 74 ? 28.462 67.122 120.626 1.00 38.00 74 GLY A N 1
ATOM 586 C CA . GLY A 1 74 ? 29.735 66.599 120.161 1.00 35.08 74 GLY A CA 1
ATOM 587 C C . GLY A 1 74 ? 29.690 66.384 118.662 1.00 33.79 74 GLY A C 1
ATOM 588 O O . GLY A 1 74 ? 28.630 66.524 118.050 1.00 33.29 74 GLY A O 1
ATOM 589 N N . 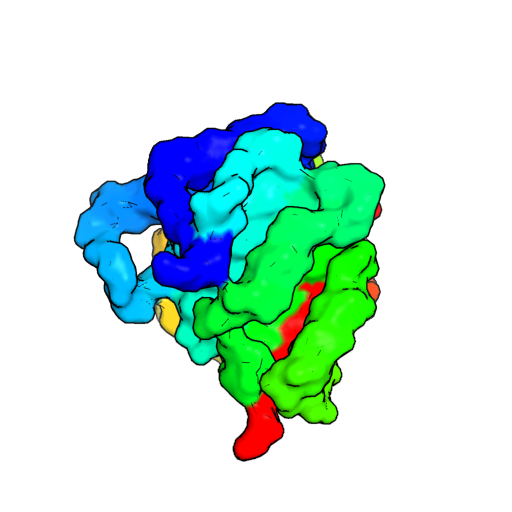ASN A 1 75 ? 30.829 66.065 118.057 1.00 32.01 75 ASN A N 1
ATOM 590 C CA . ASN A 1 75 ? 30.861 65.820 116.617 1.00 32.13 75 ASN A CA 1
ATOM 591 C C . ASN A 1 75 ? 31.009 64.315 116.397 1.00 30.52 75 ASN A C 1
ATOM 592 O O . ASN A 1 75 ? 32.045 63.733 116.717 1.00 30.26 75 ASN A O 1
ATOM 597 N N . PHE A 1 76 ? 29.980 63.684 115.843 1.00 29.19 76 PHE A N 1
ATOM 598 C CA . PHE A 1 76 ? 30.032 62.249 115.638 1.00 28.56 76 PHE A CA 1
ATOM 599 C C . PHE A 1 76 ? 31.175 61.816 114.730 1.00 28.38 76 PHE A C 1
ATOM 600 O O . PHE A 1 76 ? 31.528 60.639 114.694 1.00 27.82 76 PHE A O 1
ATOM 608 N N . ARG A 1 77 ? 31.764 62.769 114.016 1.00 28.59 77 ARG A N 1
ATOM 609 C CA . ARG A 1 77 ? 32.867 62.470 113.103 1.00 30.34 77 ARG A CA 1
ATOM 610 C C . ARG A 1 77 ? 34.250 62.326 113.743 1.00 30.82 77 ARG A C 1
ATOM 611 O O . ARG A 1 77 ? 35.066 61.531 113.280 1.00 32.49 77 ARG A O 1
ATOM 619 N N . THR A 1 78 ? 34.527 63.080 114.797 1.00 30.07 78 THR A N 1
ATOM 620 C CA . THR A 1 78 ? 35.848 63.006 115.405 1.00 29.83 78 THR A CA 1
ATOM 621 C C . THR A 1 78 ? 36.170 61.660 116.053 1.00 28.87 78 THR A C 1
ATOM 622 O O . THR A 1 78 ? 37.287 61.162 115.912 1.00 28.88 78 THR A O 1
ATOM 626 N N . TRP A 1 79 ? 35.207 61.061 116.749 1.00 27.67 79 TRP A N 1
ATOM 627 C CA . TRP A 1 79 ? 35.452 59.778 117.423 1.00 27.33 79 TRP A CA 1
ATOM 628 C C . TRP A 1 79 ? 34.490 58.665 117.012 1.00 24.76 79 TRP A C 1
ATOM 629 O O . TRP A 1 79 ? 34.543 57.563 117.568 1.00 19.10 79 TRP A O 1
ATOM 640 N N . GLY A 1 80 ? 33.609 58.966 116.060 1.00 23.63 80 GLY A N 1
ATOM 641 C CA . GLY A 1 80 ? 32.632 57.989 115.603 1.00 23.27 80 GLY A CA 1
ATOM 642 C C . GLY A 1 80 ? 31.662 57.570 116.699 1.00 22.35 80 GLY A C 1
ATOM 643 O O . GLY A 1 80 ? 31.034 56.514 116.617 1.00 19.42 80 GLY A O 1
ATOM 644 N N . THR A 1 81 ? 31.530 58.411 117.718 1.00 21.95 81 THR A N 1
ATOM 645 C CA . THR A 1 81 ? 30.659 58.120 118.857 1.00 23.90 81 THR A CA 1
ATOM 646 C C . THR A 1 81 ? 29.187 57.988 118.466 1.00 22.69 81 THR A C 1
ATOM 647 O O . THR A 1 81 ? 28.580 58.922 117.935 1.00 22.79 81 THR A O 1
ATOM 651 N N . TYR A 1 82 ? 28.608 56.821 118.730 1.00 21.11 82 TYR A N 1
ATOM 652 C CA . TYR A 1 82 ? 27.215 56.617 118.392 1.00 20.21 82 TYR A CA 1
ATOM 653 C C . TYR A 1 82 ? 26.536 55.631 119.329 1.00 21.01 82 TYR A C 1
ATOM 654 O O . TYR A 1 82 ? 27.176 54.842 120.030 1.00 21.23 82 TYR A O 1
ATOM 663 N N . VAL A 1 83 ? 25.219 55.694 119.334 1.00 21.32 83 VAL A N 1
ATOM 664 C CA . VAL A 1 83 ? 24.413 54.801 120.136 1.00 23.37 83 VAL A CA 1
ATOM 665 C C . VAL A 1 83 ? 23.188 54.595 119.281 1.00 22.33 83 VAL A C 1
ATOM 666 O O . VAL A 1 83 ? 22.587 55.567 118.804 1.00 23.28 83 VAL A O 1
ATOM 670 N N . SER A 1 84 ? 22.843 53.333 119.061 1.00 20.45 84 SER A N 1
ATOM 671 C CA . SER A 1 84 ? 21.661 52.999 118.280 1.00 22.45 84 SER A CA 1
ATOM 672 C C . SER A 1 84 ? 20.637 52.342 119.198 1.00 22.05 84 SER A C 1
ATOM 673 O O . SER A 1 84 ? 20.994 51.681 120.184 1.00 22.41 84 SER A O 1
ATOM 676 N N . LEU A 1 85 ? 19.365 52.557 118.881 1.00 21.50 85 LEU A N 1
ATOM 677 C CA . LEU A 1 85 ? 18.273 51.983 119.644 1.00 20.80 85 LEU A CA 1
ATOM 678 C C . LEU A 1 85 ? 17.395 51.196 118.683 1.00 19.55 85 LEU A C 1
ATOM 679 O O . LEU A 1 85 ? 16.992 51.715 117.634 1.00 17.95 85 LEU A O 1
ATOM 684 N N . HIS A 1 86 ? 17.136 49.941 119.045 1.00 19.98 86 HIS A N 1
ATOM 685 C CA . HIS A 1 86 ? 16.328 49.009 118.256 1.00 21.52 86 HIS A CA 1
ATOM 686 C C . HIS A 1 86 ? 15.146 48.473 119.066 1.00 22.11 86 HIS A C 1
ATOM 687 O O . HIS A 1 86 ? 15.231 48.300 120.287 1.00 21.97 86 HIS A O 1
ATOM 694 N N . ARG A 1 87 ? 14.042 48.200 118.384 1.00 23.97 87 ARG A N 1
ATOM 695 C CA . ARG A 1 87 ? 12.860 47.696 119.060 1.00 26.79 87 ARG A CA 1
ATOM 696 C C . ARG A 1 87 ? 12.243 46.460 118.406 1.00 27.82 87 ARG A C 1
ATOM 697 O O . ARG A 1 87 ? 12.066 46.411 117.185 1.00 30.11 87 ARG A O 1
ATOM 705 N N . ASP A 1 88 ? 11.942 45.464 119.232 1.00 27.65 88 ASP A N 1
ATOM 706 C CA . ASP A 1 88 ? 11.273 44.243 118.797 1.00 29.39 88 ASP A CA 1
ATOM 707 C C . ASP A 1 88 ? 10.447 43.774 120.002 1.00 29.66 88 ASP A C 1
ATOM 708 O O . ASP A 1 88 ? 9.304 44.187 120.169 1.00 30.08 88 ASP A O 1
ATOM 713 N N . ILE A 1 89 ? 11.021 42.915 120.838 1.00 30.79 89 ILE A N 1
ATOM 714 C CA . ILE A 1 89 ? 10.326 42.469 122.041 1.00 32.00 89 ILE A CA 1
ATOM 715 C C . ILE A 1 89 ? 10.753 43.440 123.136 1.00 33.11 89 ILE A C 1
ATOM 716 O O . ILE A 1 89 ? 9.920 43.987 123.858 1.00 33.52 89 ILE A O 1
ATOM 721 N N . VAL A 1 90 ? 12.064 43.641 123.247 1.00 32.28 90 VAL A N 1
ATOM 722 C CA . VAL A 1 90 ? 12.630 44.576 124.216 1.00 31.58 90 VAL A CA 1
ATOM 723 C C . VAL A 1 90 ? 13.422 45.625 123.429 1.00 31.51 90 VAL A C 1
ATOM 724 O O . VAL A 1 90 ? 13.327 45.696 122.201 1.00 30.61 90 VAL A O 1
ATOM 728 N N . GLN A 1 91 ? 14.190 46.445 124.138 1.00 30.47 91 GLN A N 1
ATOM 729 C CA . GLN A 1 91 ? 15.004 47.463 123.490 1.00 29.77 91 GLN A CA 1
ATOM 730 C C . GLN A 1 91 ? 16.423 46.908 123.395 1.00 29.28 91 GLN A C 1
ATOM 731 O O . GLN A 1 91 ? 16.946 46.336 124.357 1.00 27.74 91 GLN A O 1
ATOM 737 N N . SER A 1 92 ? 17.032 47.057 122.226 1.00 30.00 92 SER A N 1
ATOM 738 C CA . SER A 1 92 ? 18.396 46.591 122.024 1.00 30.10 92 SER A CA 1
ATOM 739 C C . SER A 1 92 ? 19.261 47.816 121.780 1.00 29.43 92 SER A C 1
ATOM 740 O O . SER A 1 92 ? 18.889 48.699 121.003 1.00 27.91 92 SER A O 1
ATOM 743 N N . VAL A 1 93 ? 20.405 47.865 122.456 1.00 28.00 93 VAL A N 1
ATOM 744 C CA . VAL A 1 93 ? 21.316 48.991 122.333 1.00 28.13 93 VAL A CA 1
ATOM 745 C C . VAL A 1 93 ? 22.690 48.574 121.830 1.00 27.33 93 VAL A C 1
ATOM 746 O O . VAL A 1 93 ? 23.254 47.565 122.260 1.00 27.16 93 VAL A O 1
ATOM 750 N N . SER A 1 94 ? 23.210 49.358 120.896 1.00 27.77 94 SER A N 1
ATOM 751 C CA . SER A 1 94 ? 24.541 49.141 120.339 1.00 26.19 94 SER A CA 1
ATOM 752 C C . SER A 1 94 ? 25.253 50.477 120.467 1.00 25.12 94 SER A C 1
ATOM 753 O O . SER A 1 94 ? 24.617 51.527 120.387 1.00 26.21 94 SER A O 1
ATOM 756 N N . PHE A 1 95 ? 26.563 50.445 120.668 1.00 24.17 95 PHE A N 1
ATOM 757 C CA . PHE A 1 95 ? 27.316 51.682 120.792 1.00 23.92 95 PHE A CA 1
ATOM 758 C C . PHE A 1 95 ? 28.815 51.469 120.638 1.00 23.45 95 PHE A C 1
ATOM 759 O O . PHE A 1 95 ? 29.334 50.377 120.873 1.00 23.19 95 PHE A O 1
ATOM 767 N N . PHE A 1 96 ? 29.498 52.534 120.234 1.00 22.66 96 PHE A N 1
ATOM 768 C CA . PHE A 1 96 ? 30.936 52.508 120.061 1.00 22.26 96 PHE A CA 1
ATOM 769 C C . PHE A 1 96 ? 31.478 53.919 119.940 1.00 22.00 96 PHE A C 1
ATOM 770 O O . PHE A 1 96 ? 30.738 54.874 119.740 1.00 20.57 96 PHE A O 1
ATOM 778 N N . SER A 1 97 ? 32.789 54.021 120.073 1.00 22.95 97 SER A N 1
ATOM 779 C CA . SER A 1 97 ? 33.518 55.270 119.942 1.00 25.86 97 SER A CA 1
ATOM 780 C C . SER A 1 97 ? 34.972 54.863 120.043 1.00 26.55 97 SER A C 1
ATOM 781 O O . SER A 1 97 ? 35.295 53.893 120.733 1.00 25.93 97 SER A O 1
ATOM 784 N N . TRP A 1 98 ? 35.851 55.575 119.350 1.00 28.70 98 TRP A N 1
ATOM 785 C CA . TRP A 1 98 ? 37.256 55.225 119.420 1.00 31.37 98 TRP A CA 1
ATOM 786 C C . TRP A 1 98 ? 38.101 56.293 120.089 1.00 33.47 98 TRP A C 1
ATOM 787 O O . TRP A 1 98 ? 39.293 56.407 119.819 1.00 34.53 98 TRP A O 1
ATOM 798 N N . GLN A 1 99 ? 37.480 57.069 120.971 1.00 36.90 99 GLN A N 1
ATOM 799 C CA . GLN A 1 99 ? 38.204 58.100 121.695 1.00 39.96 99 GLN A CA 1
ATOM 800 C C . GLN A 1 99 ? 39.262 57.359 122.520 1.00 42.90 99 GLN A C 1
ATOM 801 O O . GLN A 1 99 ? 38.932 56.516 123.350 1.00 42.29 99 GLN A O 1
ATOM 807 N N . PRO A 1 100 ? 40.548 57.664 122.282 1.00 46.14 100 PRO A N 1
ATOM 808 C CA . PRO A 1 100 ? 41.760 57.110 122.901 1.00 48.57 100 PRO A CA 1
ATOM 809 C C . PRO A 1 100 ? 41.920 56.963 124.414 1.00 50.85 100 PRO A C 1
ATOM 810 O O . PRO A 1 100 ? 42.839 56.270 124.857 1.00 53.07 100 PRO A O 1
ATOM 814 N N . ASP A 1 101 ? 41.071 57.580 125.225 1.00 52.17 101 ASP A N 1
ATOM 815 C CA . ASP A 1 101 ? 41.274 57.432 126.667 1.00 53.32 101 ASP A CA 1
ATOM 816 C C . ASP A 1 101 ? 40.003 57.364 127.506 1.00 52.50 101 ASP A C 1
ATOM 817 O O . ASP A 1 101 ? 39.503 58.385 127.983 1.00 53.45 101 ASP A O 1
ATOM 822 N N . GLY A 1 102 ? 39.492 56.151 127.689 1.00 50.42 102 GLY A N 1
ATOM 823 C CA . GLY A 1 102 ? 38.283 55.967 128.472 1.00 48.46 102 GLY A CA 1
ATOM 824 C C . GLY A 1 102 ? 37.017 56.324 127.713 1.00 46.43 102 GLY A C 1
ATOM 825 O O . GLY A 1 102 ? 35.907 56.113 128.207 1.00 47.25 102 GLY A O 1
ATOM 826 N N . ALA A 1 103 ? 37.179 56.870 126.512 1.00 43.90 103 ALA A N 1
ATOM 827 C CA . ALA A 1 103 ? 36.040 57.248 125.691 1.00 42.28 103 ALA A CA 1
ATOM 828 C C . ALA A 1 103 ? 35.033 58.053 126.513 1.00 41.80 103 ALA A C 1
ATOM 829 O O . ALA A 1 103 ? 33.868 57.667 126.647 1.00 41.57 103 ALA A O 1
ATOM 831 N N . ALA A 1 104 ? 35.494 59.175 127.058 1.00 40.43 104 ALA A N 1
ATOM 832 C CA . ALA A 1 104 ? 34.654 60.044 127.879 1.00 38.50 104 ALA A CA 1
ATOM 833 C C . ALA A 1 104 ? 33.330 60.414 127.197 1.00 37.52 104 ALA A C 1
ATOM 834 O O . ALA A 1 104 ? 32.243 60.241 127.771 1.00 37.66 104 ALA A O 1
ATOM 836 N N . GLU A 1 105 ? 33.42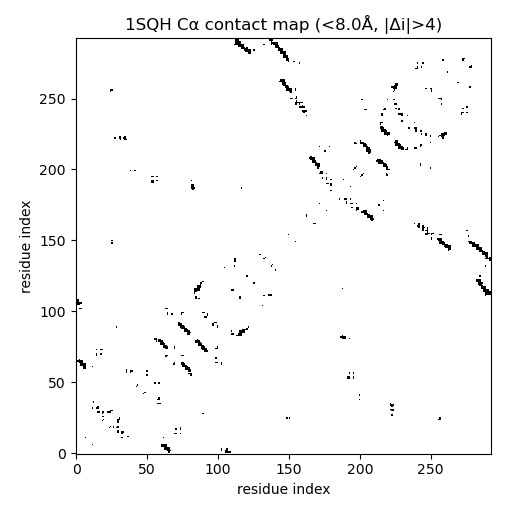9 60.916 125.970 1.00 35.45 105 GLU A N 1
ATOM 837 C CA . GLU A 1 105 ? 32.258 61.325 125.206 1.00 33.46 105 GLU A CA 1
ATOM 838 C C . GLU A 1 105 ? 31.171 60.258 125.187 1.00 31.82 105 GLU A C 1
ATOM 839 O O . GLU A 1 105 ? 29.995 60.558 125.378 1.00 29.93 105 GLU A O 1
ATOM 845 N N . LEU A 1 106 ? 31.572 59.013 124.959 1.00 31.71 106 LEU A N 1
ATOM 846 C CA . LEU A 1 106 ? 30.624 57.909 124.914 1.00 31.16 106 LEU A CA 1
ATOM 847 C C . LEU A 1 106 ? 29.913 57.711 126.253 1.00 31.96 106 LEU A C 1
ATOM 848 O O . LEU A 1 106 ? 28.684 57.710 126.313 1.00 31.55 106 LEU A O 1
ATOM 853 N N . TRP A 1 107 ? 30.687 57.545 127.321 1.00 32.11 107 TRP A N 1
ATOM 854 C CA . TRP A 1 107 ? 30.109 57.324 128.635 1.00 34.06 107 TRP A CA 1
ATOM 855 C C . TRP A 1 107 ? 29.296 58.508 129.115 1.00 35.69 107 TRP A C 1
ATOM 856 O O . TRP A 1 107 ? 28.378 58.356 129.927 1.00 35.09 107 TRP A O 1
ATOM 867 N N . GLU A 1 108 ? 29.626 59.691 128.616 1.00 35.75 108 GLU A N 1
ATOM 868 C CA . GLU A 1 108 ? 28.862 60.870 128.986 1.00 37.00 108 GLU A CA 1
ATOM 869 C C . GLU A 1 108 ? 27.465 60.603 128.421 1.00 36.67 108 GLU A C 1
ATOM 870 O O . GLU A 1 108 ? 26.447 60.841 129.080 1.00 36.08 108 GLU A O 1
ATOM 876 N N . CYS A 1 109 ? 27.434 60.075 127.199 1.00 34.83 109 CYS A N 1
ATOM 877 C CA . CYS A 1 109 ? 26.185 59.743 126.530 1.00 33.99 109 CYS A CA 1
ATOM 878 C C . CYS A 1 109 ? 25.401 58.659 127.263 1.00 33.95 109 CYS A C 1
ATOM 879 O O . CYS A 1 109 ? 24.233 58.847 127.609 1.00 34.69 109 CYS A O 1
ATOM 882 N N . LEU A 1 110 ? 26.046 57.521 127.491 1.00 32.36 110 LEU A N 1
ATOM 883 C CA . LEU A 1 110 ? 25.379 56.398 128.139 1.00 32.57 110 LEU A CA 1
ATOM 884 C C . LEU A 1 110 ? 24.900 56.680 129.556 1.00 32.93 110 LEU A C 1
ATOM 885 O O . LEU A 1 110 ? 23.860 56.178 129.963 1.00 33.97 110 LEU A O 1
ATOM 890 N N . GLU A 1 111 ? 25.649 57.491 130.296 1.00 34.62 111 GLU A N 1
ATOM 891 C CA . GLU A 1 111 ? 25.297 57.811 131.675 1.00 35.34 111 GLU A CA 1
ATOM 892 C C . GLU A 1 111 ? 24.255 58.927 131.817 1.00 35.25 111 GLU A C 1
ATOM 893 O O . GLU A 1 111 ? 23.398 58.871 132.698 1.00 34.02 111 GLU A O 1
ATOM 899 N N . GLN A 1 112 ? 24.312 59.929 130.944 1.00 34.73 112 GLN A N 1
ATOM 900 C CA . GLN A 1 112 ? 23.380 61.052 131.027 1.00 35.13 112 GLN A CA 1
ATOM 901 C C . GLN A 1 112 ? 22.060 60.905 130.293 1.00 33.69 112 GLN A C 1
ATOM 902 O O . GLN A 1 112 ? 21.142 61.697 130.512 1.00 35.07 112 GLN A O 1
ATOM 908 N N . THR A 1 113 ? 21.957 59.905 129.428 1.00 32.21 113 THR A N 1
ATOM 909 C CA . THR A 1 113 ? 20.743 59.697 128.650 1.00 31.70 113 THR A CA 1
ATOM 910 C C . THR A 1 113 ? 19.633 59.036 129.459 1.00 33.62 113 THR A C 1
ATOM 911 O O . THR A 1 113 ? 19.876 58.426 130.503 1.00 34.21 113 THR A O 1
ATOM 915 N N . GLN A 1 114 ? 18.412 59.165 128.963 1.00 35.07 114 GLN A N 1
ATOM 916 C CA . GLN A 1 114 ? 17.257 58.559 129.610 1.00 37.53 114 GLN A CA 1
ATOM 917 C C . GLN A 1 114 ? 16.448 57.838 128.541 1.00 36.06 114 GLN A C 1
ATOM 918 O O . GLN A 1 114 ? 15.278 57.526 128.744 1.00 36.15 114 GLN A O 1
ATOM 924 N N . LEU A 1 115 ? 17.074 57.587 127.394 1.00 34.60 115 LEU A N 1
ATOM 925 C CA . LEU A 1 115 ? 16.385 56.899 126.309 1.00 33.14 115 LEU A CA 1
ATOM 926 C C . LEU A 1 115 ? 16.562 55.387 126.424 1.00 32.56 115 LEU A C 1
ATOM 927 O O . LEU A 1 115 ? 15.866 54.627 125.750 1.00 32.46 115 LEU A O 1
ATOM 932 N N . ILE A 1 116 ? 17.490 54.964 127.282 1.00 31.01 116 ILE A N 1
ATOM 933 C CA . ILE A 1 116 ? 17.784 53.549 127.488 1.00 31.54 116 ILE A CA 1
ATOM 934 C C . ILE A 1 116 ? 16.965 52.973 128.641 1.00 33.21 116 ILE A C 1
ATOM 935 O O . ILE A 1 116 ? 16.877 53.566 129.715 1.00 34.36 116 ILE A O 1
ATOM 940 N N . GLU A 1 117 ? 16.374 51.806 128.416 1.00 32.81 117 GLU A N 1
ATOM 941 C CA . GLU A 1 117 ? 15.537 51.162 129.422 1.00 32.29 117 GLU A CA 1
ATOM 942 C C . GLU A 1 117 ? 16.323 50.188 130.304 1.00 31.77 117 GLU A C 1
ATOM 943 O O . GLU A 1 117 ? 16.134 48.973 130.250 1.00 30.93 117 GLU A O 1
ATOM 949 N N . TRP A 1 118 ? 17.204 50.754 131.125 1.00 32.15 118 TRP A N 1
ATOM 950 C CA . TRP A 1 118 ? 18.054 49.994 132.038 1.00 34.50 118 TRP A CA 1
ATOM 951 C C . TRP A 1 118 ? 17.277 49.060 132.938 1.00 35.19 118 TRP A C 1
ATOM 952 O O . TRP A 1 118 ? 17.775 48.010 133.335 1.00 35.68 118 TRP A O 1
ATOM 963 N N . THR A 1 119 ? 16.060 49.468 133.272 1.00 36.28 119 THR A N 1
ATOM 964 C CA . THR A 1 119 ? 15.199 48.721 134.174 1.00 37.39 119 THR A CA 1
ATOM 965 C C . THR A 1 119 ? 14.132 47.869 133.502 1.00 37.54 119 THR A C 1
ATOM 966 O O . THR A 1 119 ? 13.484 47.043 134.154 1.00 37.71 119 THR A O 1
ATOM 970 N N . GLN A 1 120 ? 13.959 48.050 132.198 1.00 38.10 120 GLN A N 1
ATOM 971 C CA . GLN A 1 120 ? 12.930 47.318 131.469 1.00 37.98 120 GLN A CA 1
ATOM 972 C C . GLN A 1 120 ? 13.421 46.178 130.585 1.00 37.47 120 GLN A C 1
ATOM 973 O O . GLN A 1 120 ? 12.827 45.900 129.540 1.00 38.71 120 GLN A O 1
ATOM 979 N N . GLY A 1 121 ? 14.499 45.524 131.006 1.00 35.62 121 GLY A N 1
ATOM 980 C CA . GLY A 1 121 ? 15.037 44.402 130.256 1.00 34.20 121 GLY A CA 1
ATOM 981 C C . GLY A 1 121 ? 15.768 44.702 128.956 1.00 32.93 121 GLY A C 1
ATOM 982 O O . GLY A 1 121 ? 15.787 43.861 128.053 1.00 33.04 121 GLY A O 1
ATOM 983 N N . ALA A 1 122 ? 16.381 45.878 128.849 1.00 31.21 122 ALA A N 1
ATOM 984 C CA . ALA A 1 122 ? 17.100 46.253 127.628 1.00 29.28 122 ALA A CA 1
ATOM 985 C C . ALA A 1 122 ? 18.249 45.296 127.310 1.00 26.91 122 ALA A C 1
ATOM 986 O O . ALA A 1 122 ? 18.948 44.828 128.209 1.00 24.74 122 ALA A O 1
ATOM 988 N N . LEU A 1 123 ? 18.448 45.011 126.026 1.00 25.20 123 LEU A N 1
ATOM 989 C CA . LEU A 1 123 ? 19.532 44.117 125.613 1.00 23.25 123 LEU A CA 1
ATOM 990 C C . LEU A 1 123 ? 20.693 44.894 124.986 1.00 22.69 123 LEU A C 1
ATOM 991 O O . LEU A 1 123 ? 20.513 45.627 124.008 1.00 22.14 123 LEU A O 1
ATOM 996 N N . LEU A 1 124 ? 21.877 44.744 125.564 1.00 20.97 124 LEU A N 1
ATOM 997 C CA . LEU A 1 124 ? 23.074 45.407 125.065 1.00 21.58 124 LEU A CA 1
ATOM 998 C C . LEU A 1 124 ? 23.751 44.451 124.074 1.00 21.76 124 LEU A C 1
ATOM 999 O O . LEU A 1 124 ? 24.296 43.417 124.472 1.00 21.40 124 LEU A O 1
ATOM 1004 N N . THR A 1 125 ? 23.717 44.806 122.789 1.00 21.89 125 THR A N 1
ATOM 1005 C CA . THR A 1 125 ? 24.292 43.957 121.733 1.00 21.62 125 THR A CA 1
ATOM 1006 C C . THR A 1 125 ? 25.701 44.329 121.267 1.00 21.28 125 THR A C 1
ATOM 1007 O O . THR A 1 125 ? 26.087 45.503 121.259 1.00 20.69 125 THR A O 1
ATOM 1011 N N . ASN A 1 126 ? 26.456 43.317 120.853 1.00 20.38 126 ASN A N 1
ATOM 1012 C CA . ASN A 1 126 ? 27.828 43.503 120.366 1.00 20.66 126 ASN A CA 1
ATOM 1013 C C . ASN A 1 126 ? 28.663 44.510 121.169 1.00 20.61 126 ASN A C 1
ATOM 1014 O O . ASN A 1 126 ? 29.252 45.432 120.600 1.00 20.48 126 ASN A O 1
ATOM 1019 N N . VAL A 1 127 ? 28.735 44.308 122.484 1.00 21.45 127 VAL A N 1
ATOM 1020 C CA . VAL A 1 127 ? 29.492 45.197 123.367 1.00 21.02 127 VAL A CA 1
ATOM 1021 C C . VAL A 1 127 ? 30.970 44.852 123.385 1.00 21.42 127 VAL A C 1
ATOM 1022 O O . VAL A 1 127 ? 31.340 43.701 123.635 1.00 21.58 127 VAL A O 1
ATOM 1026 N N . ASP A 1 128 ? 31.805 45.857 123.127 1.00 21.91 128 ASP A N 1
ATOM 1027 C CA . ASP A 1 128 ? 33.255 45.675 123.117 1.00 26.21 128 ASP A CA 1
ATOM 1028 C C . ASP A 1 128 ? 33.712 45.255 124.510 1.00 28.07 128 ASP A C 1
ATOM 1029 O O . ASP A 1 128 ? 33.169 45.723 125.518 1.00 28.90 128 ASP A O 1
ATOM 1034 N N . LEU A 1 129 ? 34.704 44.375 124.575 1.00 28.43 129 LEU A N 1
ATOM 1035 C CA . LEU A 1 129 ? 35.199 43.903 125.865 1.00 31.47 129 LEU A CA 1
ATOM 1036 C C . LEU A 1 129 ? 35.654 45.035 126.789 1.00 32.95 129 LEU A C 1
ATOM 1037 O O . LEU A 1 129 ? 35.634 44.890 128.010 1.00 35.34 129 LEU A O 1
ATOM 1042 N N . GLY A 1 130 ? 36.051 46.161 126.208 1.00 32.46 130 GLY A N 1
ATOM 1043 C CA . GLY A 1 130 ? 36.513 47.269 127.019 1.00 32.46 130 GLY A CA 1
ATOM 1044 C C . GLY A 1 130 ? 35.407 48.119 127.612 1.00 32.18 130 GLY A C 1
ATOM 1045 O O . GLY A 1 130 ? 35.681 49.024 128.402 1.00 31.96 130 GLY A O 1
ATOM 1046 N N . PHE A 1 131 ? 34.163 47.843 127.228 1.00 31.27 131 PHE A N 1
ATOM 1047 C CA . PHE A 1 131 ? 33.025 48.600 127.738 1.00 31.33 131 PHE A CA 1
ATOM 1048 C C . PHE A 1 131 ? 32.167 47.738 128.652 1.00 31.66 131 PHE A C 1
ATOM 1049 O O . PHE A 1 131 ? 31.329 48.255 129.391 1.00 32.79 131 PHE A O 1
ATOM 1057 N N . CYS A 1 132 ? 32.374 46.427 128.606 1.00 30.34 132 CYS A N 1
ATOM 1058 C CA . CYS A 1 132 ? 31.571 45.510 129.402 1.00 31.79 132 CYS A CA 1
ATOM 1059 C C . CYS A 1 132 ? 31.474 45.758 130.910 1.00 33.79 132 CYS A C 1
ATOM 1060 O O . CYS A 1 132 ? 30.370 45.894 131.440 1.00 33.04 132 CYS A O 1
ATOM 1063 N N . ASN A 1 133 ? 32.609 45.818 131.600 1.00 34.48 133 ASN A N 1
ATOM 1064 C CA . ASN A 1 133 ? 32.589 46.014 133.051 1.00 36.36 133 ASN A CA 1
ATOM 1065 C C . ASN A 1 133 ? 31.913 47.323 133.447 1.00 35.35 133 ASN A C 1
ATOM 1066 O O . ASN A 1 133 ? 30.986 47.336 134.262 1.00 34.16 133 ASN A O 1
ATOM 1071 N N . ARG A 1 134 ? 32.369 48.423 132.863 1.00 34.22 134 ARG A N 1
ATOM 1072 C CA . ARG A 1 134 ? 31.795 49.710 133.195 1.00 33.88 134 ARG A CA 1
ATOM 1073 C C . ARG A 1 134 ? 30.303 49.784 132.896 1.00 33.79 134 ARG A C 1
ATOM 1074 O O . ARG A 1 134 ? 29.540 50.307 133.702 1.00 33.53 134 ARG A O 1
ATOM 1082 N N . VAL A 1 135 ? 29.868 49.248 131.760 1.00 32.03 135 VAL A N 1
ATOM 1083 C CA . VAL A 1 135 ? 28.447 49.318 131.437 1.00 30.45 135 VAL A CA 1
ATOM 1084 C C . VAL A 1 135 ? 27.603 48.494 132.409 1.00 30.17 135 VAL A C 1
ATOM 1085 O O . VAL A 1 135 ? 26.439 48.815 132.657 1.00 29.40 135 VAL A O 1
ATOM 1089 N N . LYS A 1 136 ? 28.180 47.432 132.960 1.00 29.74 136 LYS A N 1
ATOM 1090 C CA . LYS A 1 136 ? 27.431 46.611 133.901 1.00 31.57 136 LYS A CA 1
ATOM 1091 C C . LYS A 1 136 ? 27.285 47.359 135.226 1.00 32.88 136 LYS A C 1
ATOM 1092 O O . LYS A 1 136 ? 26.250 47.259 135.891 1.00 33.62 136 LYS A O 1
ATOM 1098 N N . GLU A 1 137 ? 28.318 48.115 135.596 1.00 33.40 137 GLU A N 1
ATOM 1099 C CA . GLU A 1 137 ? 28.299 48.904 136.830 1.00 35.13 137 GLU A CA 1
ATOM 1100 C C . GLU A 1 137 ? 27.197 49.952 136.700 1.00 35.05 137 GLU A C 1
ATOM 1101 O O . GLU A 1 137 ? 26.402 50.170 137.619 1.00 34.08 137 GLU A O 1
ATOM 1107 N N . LEU A 1 138 ? 27.148 50.585 135.535 1.00 35.84 138 LEU A N 1
ATOM 1108 C CA . LEU A 1 138 ? 26.140 51.590 135.243 1.00 36.83 138 LEU A CA 1
ATOM 1109 C C . LEU A 1 138 ? 24.751 50.977 135.378 1.00 37.75 138 LEU A C 1
ATOM 1110 O O . LEU A 1 138 ? 23.876 51.542 136.028 1.00 38.47 138 LEU A O 1
ATOM 1115 N N . ALA A 1 139 ? 24.551 49.814 134.765 1.00 39.17 139 ALA A N 1
ATOM 1116 C CA . ALA A 1 139 ? 23.257 49.136 134.831 1.00 39.97 139 ALA A CA 1
ATOM 1117 C C . ALA A 1 139 ? 22.808 48.986 136.278 1.00 39.68 139 ALA A C 1
ATOM 1118 O O . ALA A 1 139 ? 21.638 49.199 136.604 1.00 38.27 139 ALA A O 1
ATOM 1120 N N . VAL A 1 140 ? 23.750 48.610 137.138 1.00 40.87 140 VAL A N 1
ATOM 1121 C CA . VAL A 1 140 ? 23.467 48.427 138.553 1.00 41.71 140 VAL A CA 1
ATOM 1122 C C . VAL A 1 140 ? 23.163 49.768 139.213 1.00 42.31 140 VAL A C 1
ATOM 1123 O O . VAL A 1 140 ? 22.232 49.874 140.017 1.00 42.60 140 VAL A O 1
ATOM 1127 N N . SER A 1 141 ? 23.933 50.792 138.857 1.00 41.49 141 SER A N 1
ATOM 1128 C CA . SER A 1 141 ? 23.726 52.119 139.424 1.00 41.82 141 SER A CA 1
ATOM 1129 C C . SER A 1 141 ? 22.361 52.673 139.020 1.00 40.93 141 SER A C 1
ATOM 1130 O O . SER A 1 141 ? 21.918 53.700 139.540 1.00 41.10 141 SER A O 1
ATOM 1133 N N . ARG A 1 142 ? 21.695 51.997 138.091 1.00 40.22 142 ARG A N 1
ATOM 1134 C CA . ARG A 1 142 ? 20.391 52.452 137.635 1.00 38.65 142 ARG A CA 1
ATOM 1135 C C . ARG A 1 142 ? 19.261 51.529 138.044 1.00 38.66 142 ARG A C 1
ATOM 1136 O O . ARG A 1 142 ? 18.145 51.650 137.541 1.00 38.68 142 ARG A O 1
ATOM 1144 N N . GLY A 1 143 ? 19.552 50.599 138.947 1.00 39.08 143 GLY A N 1
ATOM 1145 C CA . GLY A 1 143 ? 18.517 49.699 139.423 1.00 40.88 143 GLY A CA 1
ATOM 1146 C C . GLY A 1 143 ? 18.556 48.235 139.022 1.00 41.29 143 GLY A C 1
ATOM 1147 O O . GLY A 1 143 ? 17.789 47.439 139.569 1.00 41.31 143 GLY A O 1
ATOM 1148 N N . VAL A 1 144 ? 19.421 47.854 138.086 1.00 40.64 144 VAL A N 1
ATOM 1149 C CA . VAL A 1 144 ? 19.470 46.452 137.673 1.00 40.11 144 VAL A CA 1
ATOM 1150 C C . VAL A 1 144 ? 19.973 45.570 138.809 1.00 39.67 144 VAL A C 1
ATOM 1151 O O . VAL A 1 144 ? 21.000 45.862 139.417 1.00 40.11 144 VAL A O 1
ATOM 1155 N N . THR A 1 145 ? 19.247 44.490 139.089 1.00 39.04 145 THR A N 1
ATOM 1156 C CA . THR A 1 145 ? 19.617 43.587 140.174 1.00 40.29 145 THR A CA 1
ATOM 1157 C C . THR A 1 145 ? 20.102 42.228 139.694 1.00 40.52 145 THR A C 1
ATOM 1158 O O . THR A 1 145 ? 20.616 41.428 140.480 1.00 40.59 145 THR A O 1
ATOM 1162 N N . ALA A 1 146 ? 19.944 41.975 138.400 1.00 40.51 146 ALA A N 1
ATOM 1163 C CA . ALA A 1 146 ? 20.369 40.713 137.809 1.00 39.62 146 ALA A CA 1
ATOM 1164 C C . ALA A 1 146 ? 20.673 40.900 136.325 1.00 39.26 146 ALA A C 1
ATOM 1165 O O . ALA A 1 146 ? 19.864 41.452 135.570 1.00 37.79 146 ALA A O 1
ATOM 1167 N N . ILE A 1 147 ? 21.849 40.431 135.922 1.00 38.05 147 ILE A N 1
ATOM 1168 C CA . ILE A 1 147 ? 22.303 40.540 134.543 1.00 37.41 147 ILE A CA 1
ATOM 1169 C C . ILE A 1 147 ? 22.679 39.169 133.978 1.00 35.89 147 ILE A C 1
ATOM 1170 O O . ILE A 1 147 ? 23.178 38.306 134.702 1.00 35.12 147 ILE A O 1
ATOM 1175 N N . GLN A 1 148 ? 22.429 38.977 132.684 1.00 34.50 148 GLN A N 1
ATOM 1176 C CA . GLN A 1 148 ? 22.742 37.717 132.003 1.00 33.13 148 GLN A CA 1
ATOM 1177 C C . GLN A 1 148 ? 23.655 38.002 130.809 1.00 31.90 148 GLN A C 1
ATOM 1178 O O . GLN A 1 148 ? 23.188 38.228 129.695 1.00 29.67 148 GLN A O 1
ATOM 1184 N N . PRO A 1 149 ? 24.971 38.010 131.034 1.00 30.52 149 PRO A N 1
ATOM 1185 C CA . PRO A 1 149 ? 25.895 38.278 129.932 1.00 30.51 149 PRO A CA 1
ATOM 1186 C C . PRO A 1 149 ? 26.374 36.990 129.271 1.00 30.92 149 PRO A C 1
ATOM 1187 O O . PRO A 1 149 ? 26.382 35.931 129.903 1.00 31.68 149 PRO A O 1
ATOM 1191 N N . ARG A 1 150 ? 26.759 37.073 128.001 1.00 28.90 150 ARG A N 1
ATOM 1192 C CA . ARG A 1 150 ? 27.280 35.904 127.300 1.00 29.45 150 ARG A CA 1
ATOM 1193 C C . ARG A 1 150 ? 28.286 36.336 126.251 1.00 28.30 150 ARG A C 1
ATOM 1194 O O . ARG A 1 150 ? 28.088 37.332 125.558 1.00 29.49 150 ARG A O 1
ATOM 1202 N N . GLN A 1 151 ? 29.373 35.584 126.149 1.00 28.57 151 GLN A N 1
ATOM 1203 C CA . GLN A 1 151 ? 30.424 35.888 125.188 1.00 28.58 151 GLN A CA 1
ATOM 1204 C C . GLN A 1 151 ? 30.127 35.312 123.806 1.00 27.71 151 GLN A C 1
ATOM 1205 O O . GLN A 1 151 ? 29.736 34.152 123.662 1.00 26.06 151 GLN A O 1
ATOM 1211 N N . CYS A 1 152 ? 30.320 36.142 122.789 1.00 27.10 152 CYS A N 1
ATOM 1212 C CA . CYS A 1 152 ? 30.078 35.723 121.421 1.00 24.99 152 CYS A CA 1
ATOM 1213 C C . CYS A 1 152 ? 31.316 35.952 120.558 1.00 23.83 152 CYS A C 1
ATOM 1214 O O . CYS A 1 152 ? 32.026 36.946 120.726 1.00 21.89 152 CYS A O 1
ATOM 1217 N N . PHE A 1 153 ? 31.593 35.013 119.656 1.00 21.70 153 PHE A N 1
ATOM 1218 C CA . PHE A 1 153 ? 32.734 35.163 118.763 1.00 21.23 153 PHE A CA 1
ATOM 1219 C C . PHE A 1 153 ? 32.249 35.761 117.449 1.00 20.45 153 PHE A C 1
ATOM 1220 O O . PHE A 1 153 ? 31.229 35.325 116.891 1.00 21.86 153 PHE A O 1
ATOM 1228 N N . GLY A 1 154 ? 32.967 36.773 116.976 1.00 18.90 154 GLY A N 1
ATOM 1229 C CA . GLY A 1 154 ? 32.642 37.378 115.701 1.00 19.59 154 GLY A CA 1
ATOM 1230 C C . GLY A 1 154 ? 33.506 36.669 114.659 1.00 19.84 154 GLY A C 1
ATOM 1231 O O . GLY A 1 154 ? 34.706 36.956 114.556 1.00 19.18 154 GLY A O 1
ATOM 1240 N N . VAL A 1 156 ? 34.746 35.816 110.857 1.00 19.36 156 VAL A N 1
ATOM 1241 C CA . VAL A 1 156 ? 34.852 36.565 109.597 1.00 18.29 156 VAL A CA 1
ATOM 1242 C C . VAL A 1 156 ? 35.412 35.793 108.401 1.00 17.82 156 VAL A C 1
ATOM 1243 O O . VAL A 1 156 ? 36.382 35.035 108.520 1.00 15.36 156 VAL A O 1
ATOM 1247 N N . LEU A 1 157 ? 34.791 36.010 107.246 1.00 16.72 157 LEU A N 1
ATOM 1248 C CA . LEU A 1 157 ? 35.212 35.375 105.999 1.00 18.32 157 LEU A CA 1
ATOM 1249 C C . LEU A 1 157 ? 35.189 36.458 104.927 1.00 19.09 157 LEU A C 1
ATOM 1250 O O . LEU A 1 157 ? 34.164 37.125 104.736 1.00 17.37 157 LEU A O 1
ATOM 1255 N N . SER A 1 158 ? 36.316 36.643 104.239 1.00 18.65 158 SER A N 1
ATOM 1256 C CA . SER A 1 158 ? 36.397 37.675 103.211 1.00 18.10 158 SER A CA 1
ATOM 1257 C C . SER A 1 158 ? 35.351 37.470 102.120 1.00 16.84 158 SER A C 1
ATOM 1258 O O . SER A 1 158 ? 34.834 36.371 101.922 1.00 15.86 158 SER A O 1
ATOM 1261 N N . HIS A 1 159 ? 35.025 38.544 101.422 1.00 17.72 159 HIS A N 1
ATOM 1262 C CA . HIS A 1 159 ? 34.047 38.454 100.362 1.00 19.49 159 HIS A CA 1
ATOM 1263 C C . HIS A 1 159 ? 34.596 37.551 99.253 1.00 20.08 159 HIS A C 1
ATOM 1264 O O . HIS A 1 159 ? 33.896 36.648 98.782 1.00 20.69 159 HIS A O 1
ATOM 1271 N N . GLU A 1 160 ? 35.849 37.782 98.855 1.00 21.24 160 GLU A N 1
ATOM 1272 C CA . GLU A 1 160 ? 36.484 36.975 97.814 1.00 22.58 160 GLU A CA 1
ATOM 1273 C C . GLU A 1 160 ? 36.367 35.490 98.157 1.00 23.17 160 GLU A C 1
ATOM 1274 O O . GLU A 1 160 ? 35.990 34.669 97.316 1.00 23.34 160 GLU A O 1
ATOM 1280 N N . ASP A 1 161 ? 36.696 35.137 99.396 1.00 21.78 161 ASP A N 1
ATOM 1281 C CA . ASP A 1 161 ? 36.606 33.741 99.790 1.00 23.16 161 ASP A CA 1
ATOM 1282 C C . ASP A 1 161 ? 35.176 33.248 99.723 1.00 22.02 161 ASP A C 1
ATOM 1283 O O . ASP A 1 161 ? 34.922 32.163 99.205 1.00 22.87 161 ASP A O 1
ATOM 1288 N N . ALA A 1 162 ? 34.244 34.044 100.240 1.00 20.44 162 ALA A N 1
ATOM 1289 C CA . ALA A 1 162 ? 32.840 33.669 100.215 1.00 20.37 162 ALA A CA 1
ATOM 1290 C C . ALA A 1 162 ? 32.349 33.552 98.770 1.00 20.24 162 ALA A C 1
ATOM 1291 O O . ALA A 1 162 ? 31.618 32.623 98.422 1.00 18.96 162 ALA A O 1
ATOM 1293 N N . PHE A 1 163 ? 32.774 34.489 97.930 1.00 21.94 163 PHE A N 1
ATOM 1294 C CA . PHE A 1 163 ? 32.372 34.510 96.521 1.00 23.61 163 PHE A CA 1
ATOM 1295 C C . PHE A 1 163 ? 32.781 33.253 95.761 1.00 24.04 163 PHE A C 1
ATOM 1296 O O . PHE A 1 163 ? 32.001 32.721 94.969 1.00 22.30 163 PHE A O 1
ATOM 1304 N N . CYS A 1 164 ? 34.006 32.793 96.009 1.00 25.42 164 CYS A N 1
ATOM 1305 C CA . CYS A 1 164 ? 34.546 31.618 95.333 1.00 28.70 164 CYS A CA 1
ATOM 1306 C C . CYS A 1 164 ? 34.473 30.357 96.181 1.00 29.97 164 CYS A C 1
ATOM 1307 O O . CYS A 1 164 ? 35.139 29.370 95.877 1.00 30.90 164 CYS A O 1
ATOM 1310 N N . ALA A 1 165 ? 33.670 30.389 97.241 1.00 31.69 165 ALA A N 1
ATOM 1311 C CA . ALA A 1 165 ? 33.526 29.239 98.133 1.00 34.09 165 ALA A CA 1
ATOM 1312 C C . ALA A 1 165 ? 32.886 28.038 97.449 1.00 35.14 165 ALA A C 1
ATOM 1313 O O . ALA A 1 165 ? 32.092 28.187 96.522 1.00 35.43 165 ALA A O 1
ATOM 1315 N N . LYS A 1 166 ? 33.242 26.844 97.910 1.00 35.60 166 LYS A N 1
ATOM 1316 C CA . LYS A 1 166 ? 32.657 25.622 97.374 1.00 37.69 166 LYS A CA 1
ATOM 1317 C C . LYS A 1 166 ? 31.445 25.320 98.252 1.00 36.98 166 LYS A C 1
ATOM 1318 O O . LYS A 1 166 ? 31.349 25.813 99.379 1.00 36.59 166 LYS A O 1
ATOM 1324 N N . VAL A 1 167 ? 30.525 24.513 97.740 1.00 35.32 167 VAL A N 1
ATOM 1325 C CA . VAL A 1 167 ? 29.332 24.160 98.494 1.00 34.49 167 VAL A CA 1
ATOM 1326 C C . VAL A 1 167 ? 29.035 22.676 98.328 1.00 33.56 167 VAL A C 1
ATOM 1327 O O . VAL A 1 167 ? 28.972 22.166 97.208 1.00 33.51 167 VAL A O 1
ATOM 1331 N N . PRO A 1 168 ? 28.853 21.962 99.450 1.00 33.48 168 PRO A N 1
ATOM 1332 C CA . PRO A 1 168 ? 28.565 20.525 99.476 1.00 33.98 168 PRO A CA 1
ATOM 1333 C C . PRO A 1 168 ? 27.331 20.121 98.683 1.00 35.81 168 PRO A C 1
ATOM 1334 O O . PRO A 1 168 ? 26.511 20.966 98.317 1.00 35.39 168 PRO A O 1
ATOM 1338 N N . ASP A 1 169 ? 27.214 18.823 98.415 1.00 36.62 169 ASP A N 1
ATOM 1339 C CA . ASP A 1 169 ? 26.071 18.295 97.685 1.00 37.87 169 ASP A CA 1
ATOM 1340 C C . ASP A 1 169 ? 24.972 17.898 98.649 1.00 37.43 169 ASP A C 1
ATOM 1341 O O . ASP A 1 169 ? 25.232 17.320 99.707 1.00 37.08 169 ASP A O 1
ATOM 1346 N N . LEU A 1 170 ? 23.740 18.207 98.264 1.00 36.47 170 LEU A N 1
ATOM 1347 C CA . LEU A 1 170 ? 22.566 17.904 99.072 1.00 35.90 170 LEU A CA 1
ATOM 1348 C C . LEU A 1 170 ? 22.038 16.487 98.837 1.00 35.23 170 LEU A C 1
ATOM 1349 O O . LEU A 1 170 ? 21.732 16.107 97.707 1.00 33.57 170 LEU A O 1
ATOM 1354 N N . PRO A 1 171 ? 21.927 15.686 99.905 1.00 36.56 171 PRO A N 1
ATOM 1355 C CA . PRO A 1 171 ? 21.426 14.310 99.812 1.00 38.93 171 PRO A CA 1
ATOM 1356 C C . PRO A 1 171 ? 20.012 14.216 99.211 1.00 40.95 171 PRO A C 1
ATOM 1357 O O . PRO A 1 171 ? 19.144 15.043 99.514 1.00 41.45 171 PRO A O 1
ATOM 1361 N N . SER A 1 172 ? 19.797 13.203 98.369 1.00 41.93 172 SER A N 1
ATOM 1362 C CA . SER A 1 172 ? 18.515 12.969 97.699 1.00 42.12 172 SER A CA 1
ATOM 1363 C C . SER A 1 172 ? 17.309 13.120 98.616 1.00 42.32 172 SER A C 1
ATOM 1364 O O . SER A 1 172 ? 16.255 13.607 98.193 1.00 41.43 172 SER A O 1
ATOM 1367 N N . GLU A 1 173 ? 17.460 12.701 99.868 1.00 42.10 173 GLU A N 1
ATOM 1368 C CA . GLU A 1 173 ? 16.361 12.787 100.822 1.00 43.40 173 GLU A CA 1
ATOM 1369 C C . GLU A 1 173 ? 15.858 14.217 101.016 1.00 43.08 173 GLU A C 1
ATOM 1370 O O . GLU A 1 173 ? 14.723 14.423 101.455 1.00 43.87 173 GLU A O 1
ATOM 1376 N N . PHE A 1 174 ? 16.685 15.203 100.670 1.00 42.25 174 PHE A N 1
ATOM 1377 C CA . PHE A 1 174 ? 16.316 16.602 100.871 1.00 40.82 174 PHE A CA 1
ATOM 1378 C C . PHE A 1 174 ? 16.285 17.542 99.668 1.00 40.14 174 PHE A C 1
ATOM 1379 O O . PHE A 1 174 ? 16.837 17.250 98.607 1.00 38.59 174 PHE A O 1
ATOM 1387 N N . GLU A 1 175 ? 15.635 18.686 99.879 1.00 40.92 175 GLU A N 1
ATOM 1388 C CA . GLU A 1 175 ? 15.514 19.761 98.893 1.00 41.22 175 GLU A CA 1
ATOM 1389 C C . GLU A 1 175 ? 15.857 21.092 99.574 1.00 40.60 175 GLU A C 1
ATOM 1390 O O . GLU A 1 175 ? 15.652 21.252 100.786 1.00 38.70 175 GLU A O 1
ATOM 1396 N N . ILE A 1 176 ? 16.377 22.041 98.802 1.00 39.76 176 ILE A N 1
ATOM 1397 C CA . ILE A 1 176 ? 16.728 2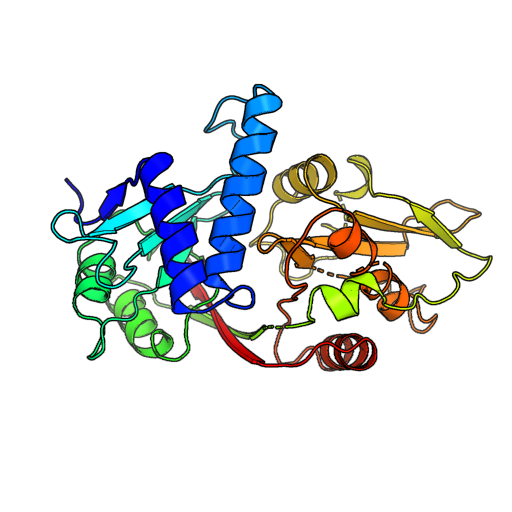3.348 99.353 1.00 40.38 176 ILE A CA 1
ATOM 1398 C C . ILE A 1 176 ? 15.887 24.420 98.691 1.00 38.65 176 ILE A C 1
ATOM 1399 O O . ILE A 1 176 ? 15.640 24.359 97.486 1.00 38.66 176 ILE A O 1
ATOM 1404 N N . ARG A 1 177 ? 15.454 25.399 99.478 1.00 36.56 177 ARG A N 1
ATOM 1405 C CA . ARG A 1 177 ? 14.655 26.502 98.960 1.00 34.82 177 ARG A CA 1
ATOM 1406 C C . ARG A 1 177 ? 14.722 27.662 99.934 1.00 34.47 177 ARG A C 1
ATOM 1407 O O . ARG A 1 177 ? 15.088 27.482 101.094 1.00 34.42 177 ARG A O 1
ATOM 1415 N N . ARG A 1 178 ? 14.384 28.857 99.460 1.00 34.01 178 ARG A N 1
ATOM 1416 C CA . ARG A 1 178 ? 14.365 30.029 100.323 1.00 32.37 178 ARG A CA 1
ATOM 1417 C C . ARG A 1 178 ? 13.190 29.779 101.258 1.00 31.50 178 ARG A C 1
ATOM 1418 O O . ARG A 1 178 ? 12.212 29.125 100.881 1.00 31.88 178 ARG A O 1
ATOM 1426 N N . LEU A 1 179 ? 13.284 30.273 102.481 1.00 29.61 179 LEU A N 1
ATOM 1427 C CA . LEU A 1 179 ? 12.200 30.085 103.430 1.00 28.71 179 LEU A CA 1
ATOM 1428 C C . LEU A 1 179 ? 11.007 30.947 102.996 1.00 29.32 179 LEU A C 1
ATOM 1429 O O . LEU A 1 179 ? 11.145 31.851 102.165 1.00 25.81 179 LEU A O 1
ATOM 1434 N N . ARG A 1 180 ? 9.834 30.650 103.542 1.00 29.15 180 ARG A N 1
ATOM 1435 C CA . ARG A 1 180 ? 8.642 31.425 103.239 1.00 29.25 180 ARG A CA 1
ATOM 1436 C C . ARG A 1 180 ? 7.996 31.764 104.579 1.00 28.58 180 ARG A C 1
ATOM 1437 O O . ARG A 1 180 ? 8.331 31.158 105.603 1.00 25.39 180 ARG A O 1
ATOM 1445 N N . ALA A 1 181 ? 7.095 32.742 104.574 1.00 27.34 181 ALA A N 1
ATOM 1446 C CA . ALA A 1 181 ? 6.430 33.190 105.788 1.00 27.14 181 ALA A CA 1
ATOM 1447 C C . ALA A 1 181 ? 5.984 32.074 106.722 1.00 27.88 181 ALA A C 1
ATOM 1448 O O . ALA A 1 181 ? 6.226 32.138 107.928 1.00 26.97 181 ALA A O 1
ATOM 1450 N N . GLU A 1 182 ? 5.327 31.058 106.172 1.00 28.60 182 GLU A N 1
ATOM 1451 C CA . GLU A 1 182 ? 4.837 29.932 106.970 1.00 30.46 182 GLU A CA 1
ATOM 1452 C C . GLU A 1 182 ? 5.944 29.227 107.753 1.00 29.21 182 GLU A C 1
ATOM 1453 O O . GLU A 1 182 ? 5.690 28.614 108.790 1.00 27.45 182 GLU A O 1
ATOM 1459 N N . ASP A 1 183 ? 7.171 29.327 107.254 1.00 29.74 183 ASP A N 1
ATOM 1460 C CA . ASP A 1 183 ? 8.320 28.682 107.881 1.00 29.37 183 ASP A CA 1
ATOM 1461 C C . ASP A 1 183 ? 8.741 29.346 109.185 1.00 31.15 183 ASP A C 1
ATOM 1462 O O . ASP A 1 183 ? 9.239 28.679 110.098 1.00 29.78 183 ASP A O 1
ATOM 1467 N N . ALA A 1 184 ? 8.530 30.656 109.278 1.00 29.55 184 ALA A N 1
ATOM 1468 C CA . ALA A 1 184 ? 8.921 31.423 110.464 1.00 29.92 184 ALA A CA 1
ATOM 1469 C C . ALA A 1 184 ? 8.539 30.832 111.819 1.00 29.54 184 ALA A C 1
ATOM 1470 O O . ALA A 1 184 ? 9.359 30.794 112.739 1.00 28.31 184 ALA A O 1
ATOM 1472 N N . ALA A 1 185 ? 7.299 30.379 111.948 1.00 30.24 185 ALA A N 1
ATOM 1473 C CA . ALA A 1 185 ? 6.826 29.830 113.213 1.00 32.70 185 ALA A CA 1
ATOM 1474 C C . ALA A 1 185 ? 7.578 28.559 113.642 1.00 35.17 185 ALA A C 1
ATOM 1475 O O . ALA A 1 185 ? 7.826 28.341 114.836 1.00 33.93 185 ALA A O 1
ATOM 1485 N N . VAL A 1 187 ? 10.795 27.684 112.741 1.00 34.64 187 VAL A N 1
ATOM 1486 C CA . VAL A 1 187 ? 12.143 28.071 113.140 1.00 34.97 187 VAL A CA 1
ATOM 1487 C C . VAL A 1 187 ? 12.121 28.735 114.521 1.00 34.77 187 VAL A C 1
ATOM 1488 O O . VAL A 1 187 ? 13.035 28.546 115.326 1.00 34.06 187 VAL A O 1
ATOM 1492 N N . HIS A 1 188 ? 11.063 29.488 114.799 1.00 34.11 188 HIS A N 1
ATOM 1493 C CA . HIS A 1 188 ? 10.940 30.173 116.078 1.00 35.25 188 HIS A CA 1
ATOM 1494 C C . HIS A 1 188 ? 10.626 29.200 117.220 1.00 35.32 188 HIS A C 1
ATOM 1495 O O . HIS A 1 188 ? 11.032 29.421 118.365 1.00 33.51 188 HIS A O 1
ATOM 1502 N N . ASP A 1 189 ? 9.917 28.119 116.904 1.00 36.13 189 ASP A N 1
ATOM 1503 C CA . ASP A 1 189 ? 9.557 27.127 117.916 1.00 38.25 189 ASP A CA 1
ATOM 1504 C C . ASP A 1 189 ? 10.745 26.331 118.436 1.00 40.07 189 ASP A C 1
ATOM 1505 O O . ASP A 1 189 ? 10.690 25.788 119.540 1.00 40.06 189 ASP A O 1
ATOM 1510 N N . SER A 1 190 ? 11.810 26.251 117.648 1.00 42.32 190 SER A N 1
ATOM 1511 C CA . SER A 1 190 ? 12.980 25.491 118.067 1.00 45.64 190 SER A CA 1
ATOM 1512 C C . SER A 1 190 ? 13.973 26.324 118.872 1.00 47.83 190 SER A C 1
ATOM 1513 O O . SER A 1 190 ? 15.080 25.872 119.168 1.00 48.52 190 SER A O 1
ATOM 1516 N N . TRP A 1 191 ? 13.569 27.541 119.221 1.00 50.70 191 TRP A N 1
ATOM 1517 C CA . TRP A 1 191 ? 14.402 28.434 120.022 1.00 53.48 191 TRP A CA 1
ATOM 1518 C C . TRP A 1 191 ? 14.173 28.132 121.504 1.00 55.65 191 TRP A C 1
ATOM 1519 O O . TRP A 1 191 ? 13.042 28.192 121.985 1.00 56.37 191 TRP A O 1
ATOM 1530 N N . PRO A 1 192 ? 15.243 27.808 122.246 1.00 57.75 192 PRO A N 1
ATOM 1531 C CA . PRO A 1 192 ? 15.099 27.503 123.672 1.00 59.14 192 PRO A CA 1
ATOM 1532 C C . PRO A 1 192 ? 14.876 28.717 124.565 1.00 60.05 192 PRO A C 1
ATOM 1533 O O . PRO A 1 192 ? 14.066 28.674 125.490 1.00 60.22 192 PRO A O 1
ATOM 1537 N N . ASN A 1 193 ? 15.595 29.798 124.289 1.00 61.39 193 ASN A N 1
ATOM 1538 C CA . ASN A 1 193 ? 15.465 31.009 125.093 1.00 63.13 193 ASN A CA 1
ATOM 1539 C C . ASN A 1 193 ? 14.989 32.167 124.224 1.00 63.18 193 ASN A C 1
ATOM 1540 O O . ASN A 1 193 ? 15.588 33.245 124.205 1.00 63.91 193 ASN A O 1
ATOM 1545 N N . LYS A 1 194 ? 13.898 31.914 123.509 1.00 62.14 194 LYS A N 1
ATOM 1546 C CA . LYS A 1 194 ? 13.269 32.874 122.610 1.00 60.84 194 LYS A CA 1
ATOM 1547 C C . LYS A 1 194 ? 12.638 34.047 123.362 1.00 58.93 194 LYS A C 1
ATOM 1548 O O . LYS A 1 194 ? 11.486 33.974 123.782 1.00 59.82 194 LYS A O 1
ATOM 1554 N N . GLY A 1 195 ? 13.403 35.123 123.524 1.00 55.94 195 GLY A N 1
ATOM 1555 C CA . GLY A 1 195 ? 12.907 36.299 124.215 1.00 51.63 195 GLY A CA 1
ATOM 1556 C C . GLY A 1 195 ? 13.582 37.550 123.682 1.00 48.29 195 GLY A C 1
ATOM 1557 O O . GLY A 1 195 ? 13.311 38.657 124.140 1.00 47.70 195 GLY A O 1
ATOM 1558 N N . GLU A 1 196 ? 14.463 37.366 122.704 1.00 45.29 196 GLU A N 1
ATOM 1559 C CA . GLU A 1 196 ? 15.199 38.472 122.098 1.00 43.16 196 GLU A CA 1
ATOM 1560 C C . GLU A 1 196 ? 14.710 38.726 120.680 1.00 41.05 196 GLU A C 1
ATOM 1561 O O . GLU A 1 196 ? 14.808 39.839 120.171 1.00 40.54 196 GLU A O 1
ATOM 1567 N N . GLY A 1 197 ? 14.191 37.679 120.049 1.00 39.95 197 GLY A N 1
ATOM 1568 C CA . GLY A 1 197 ? 13.683 37.794 118.693 1.00 38.05 197 GLY A CA 1
ATOM 1569 C C . GLY A 1 197 ? 12.238 37.338 118.655 1.00 35.70 197 GLY A C 1
ATOM 1570 O O . GLY A 1 197 ? 11.895 36.313 119.242 1.00 35.59 197 GLY A O 1
ATOM 1571 N N . SER A 1 198 ? 11.389 38.091 117.962 1.00 34.35 198 SER A N 1
ATOM 1572 C CA . SER A 1 198 ? 9.968 37.760 117.875 1.00 32.52 198 SER A CA 1
ATOM 1573 C C . SER A 1 198 ? 9.611 37.035 116.585 1.00 31.58 198 SER A C 1
ATOM 1574 O O . SER A 1 198 ? 10.376 37.050 115.615 1.00 30.96 198 SER A O 1
ATOM 1577 N N . LEU A 1 199 ? 8.426 36.428 116.578 1.00 30.86 199 LEU A N 1
ATOM 1578 C CA . LEU A 1 199 ? 7.930 35.699 115.415 1.00 31.00 199 LEU A CA 1
ATOM 1579 C C . LEU A 1 199 ? 7.823 36.668 114.240 1.00 31.26 199 LEU A C 1
ATOM 1580 O O . LEU A 1 199 ? 8.203 36.342 113.110 1.00 31.41 199 LEU A O 1
ATOM 1585 N N . THR A 1 200 ? 7.305 37.862 114.519 1.00 32.31 200 THR A N 1
ATOM 1586 C CA . THR A 1 200 ? 7.135 38.871 113.489 1.00 33.08 200 THR A CA 1
ATOM 1587 C C . THR A 1 200 ? 8.477 39.389 112.967 1.00 31.96 200 THR A C 1
ATOM 1588 O O . THR A 1 200 ? 8.575 39.791 111.806 1.00 31.80 200 THR A O 1
ATOM 1592 N N . TYR A 1 201 ? 9.512 39.363 113.807 1.00 30.22 201 TYR A N 1
ATOM 1593 C CA . TYR A 1 201 ? 10.849 39.772 113.372 1.00 27.88 201 TYR A CA 1
ATOM 1594 C C . TYR A 1 201 ? 11.276 38.746 112.332 1.00 26.90 201 TYR A C 1
ATOM 1595 O O . TYR A 1 201 ? 11.690 39.103 111.230 1.00 26.31 201 TYR A O 1
ATOM 1604 N N . LEU A 1 202 ? 11.156 37.466 112.683 1.00 25.76 202 LEU A N 1
ATOM 1605 C CA . LEU A 1 202 ? 11.529 36.402 111.754 1.00 26.00 202 LEU A CA 1
ATOM 1606 C C . LEU A 1 202 ? 10.759 36.517 110.430 1.00 25.66 202 LEU A C 1
ATOM 1607 O O . LEU A 1 202 ? 11.319 36.292 109.353 1.00 23.24 202 LEU A O 1
ATOM 1612 N N . GLN A 1 203 ? 9.480 36.881 110.513 1.00 26.86 203 GLN A N 1
ATOM 1613 C CA . GLN A 1 203 ? 8.658 37.034 109.315 1.00 27.07 203 GLN A CA 1
ATOM 1614 C C . GLN A 1 203 ? 9.173 38.182 108.434 1.00 26.15 203 GLN A C 1
ATOM 1615 O O . GLN A 1 203 ? 9.104 38.116 107.197 1.00 22.98 203 GLN A O 1
ATOM 1621 N N . ALA A 1 204 ? 9.699 39.227 109.071 1.00 24.40 204 ALA A N 1
ATOM 1622 C CA . ALA A 1 204 ? 10.248 40.357 108.325 1.00 26.39 204 ALA A CA 1
ATOM 1623 C C . ALA A 1 204 ? 11.536 39.909 107.613 1.00 26.61 204 ALA A C 1
ATOM 1624 O O . ALA A 1 204 ? 11.774 40.261 106.446 1.00 27.19 204 ALA A O 1
ATOM 1626 N N . LEU A 1 205 ? 12.352 39.124 108.321 1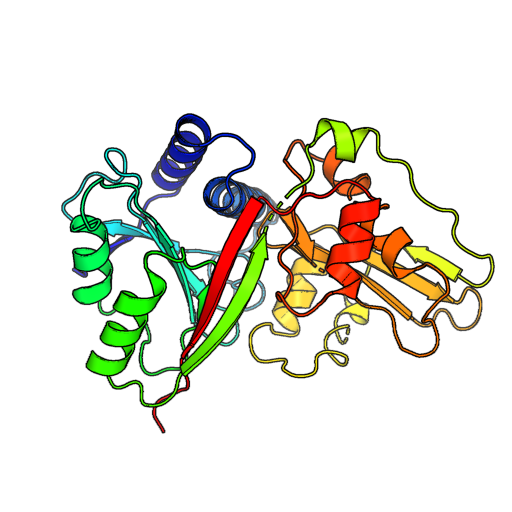.00 25.57 205 LEU A N 1
ATOM 1627 C CA . LEU A 1 205 ? 13.606 38.608 107.777 1.00 25.59 205 LEU A CA 1
ATOM 1628 C C . LEU A 1 205 ? 13.427 37.664 106.585 1.00 26.19 205 LEU A C 1
ATOM 1629 O O . LEU A 1 205 ? 14.220 37.686 105.641 1.00 25.89 205 LEU A O 1
ATOM 1634 N N . VAL A 1 206 ? 12.405 36.816 106.620 1.00 27.20 206 VAL A N 1
ATOM 1635 C CA . VAL A 1 206 ? 12.205 35.911 105.499 1.00 28.57 206 VAL A CA 1
ATOM 1636 C C . VAL A 1 206 ? 11.772 36.746 104.306 1.00 27.82 206 VAL A C 1
ATOM 1637 O O . VAL A 1 206 ? 11.994 36.371 103.161 1.00 27.91 206 VAL A O 1
ATOM 1641 N N . ARG A 1 207 ? 11.186 37.904 104.582 1.00 28.52 207 ARG A N 1
ATOM 1642 C CA . ARG A 1 207 ? 10.719 38.771 103.510 1.00 30.04 207 ARG A CA 1
ATOM 1643 C C . ARG A 1 207 ? 11.797 39.643 102.867 1.00 29.20 207 ARG A C 1
ATOM 1644 O O . ARG A 1 207 ? 11.924 39.677 101.635 1.00 28.11 207 ARG A O 1
ATOM 1652 N N . PHE A 1 208 ? 12.572 40.338 103.699 1.00 28.17 208 PHE A N 1
ATOM 1653 C CA . PHE A 1 208 ? 13.608 41.246 103.210 1.00 25.43 208 PHE A CA 1
ATOM 1654 C C . PHE A 1 208 ? 15.055 40.772 103.223 1.00 24.85 208 PHE A C 1
ATOM 1655 O O . PHE A 1 208 ? 15.928 41.422 102.632 1.00 25.70 208 PHE A O 1
ATOM 1663 N N . ASN A 1 209 ? 15.318 39.652 103.887 1.00 21.15 209 ASN A N 1
ATOM 1664 C CA . ASN A 1 209 ? 16.674 39.111 103.951 1.00 21.00 209 ASN A CA 1
ATOM 1665 C C . ASN A 1 209 ? 16.734 37.776 103.218 1.00 21.14 209 ASN A C 1
ATOM 1666 O O . ASN A 1 209 ? 15.695 37.193 102.883 1.00 17.86 209 ASN A O 1
ATOM 1671 N N . LYS A 1 210 ? 17.942 37.289 102.953 1.00 22.02 210 LYS A N 1
ATOM 1672 C CA . LYS A 1 210 ? 18.071 35.984 102.306 1.00 23.66 210 LYS A CA 1
ATOM 1673 C C . LYS A 1 210 ? 17.930 34.914 103.394 1.00 23.77 210 LYS A C 1
ATOM 1674 O O . LYS A 1 210 ? 18.203 35.171 104.570 1.00 21.41 210 LYS A O 1
ATOM 1680 N N . SER A 1 211 ? 17.477 33.728 102.996 1.00 24.23 211 SER A N 1
ATOM 1681 C CA . SER A 1 211 ? 17.307 32.612 103.918 1.00 24.75 211 SER A CA 1
ATOM 1682 C C . SER A 1 211 ? 17.388 31.301 103.136 1.00 25.48 211 SER A C 1
ATOM 1683 O O . SER A 1 211 ? 17.287 31.297 101.907 1.00 26.62 211 SER A O 1
ATOM 1686 N N . LEU A 1 212 ? 17.596 30.194 103.843 1.00 25.46 212 LEU A N 1
ATOM 1687 C CA . LEU A 1 212 ? 17.676 28.891 103.197 1.00 25.35 212 LEU A CA 1
ATOM 1688 C C . LEU A 1 212 ? 17.120 27.803 104.094 1.00 26.01 212 LEU A C 1
ATOM 1689 O O . LEU A 1 212 ? 17.420 27.751 105.285 1.00 26.74 212 LEU A O 1
ATOM 1694 N N . GLY A 1 213 ? 16.303 26.934 103.516 1.00 27.40 213 GLY A N 1
ATOM 1695 C CA . GLY A 1 213 ? 15.731 25.855 104.290 1.00 28.19 213 GLY A CA 1
ATOM 1696 C C . GLY A 1 213 ? 15.943 24.517 103.614 1.00 29.15 213 GLY A C 1
ATOM 1697 O O . GLY A 1 213 ? 16.033 24.434 102.384 1.00 29.48 213 GLY A O 1
ATOM 1698 N N . ILE A 1 214 ? 16.042 23.472 104.428 1.00 30.01 214 ILE A N 1
ATOM 1699 C CA . ILE A 1 214 ? 16.217 22.107 103.944 1.00 31.82 214 ILE A CA 1
ATOM 1700 C C . ILE A 1 214 ? 14.934 21.313 104.257 1.00 34.31 214 ILE A C 1
ATOM 1701 O O . ILE A 1 214 ? 14.558 21.146 105.430 1.00 33.19 214 ILE A O 1
ATOM 1706 N N . CYS A 1 215 ? 14.262 20.824 103.220 1.00 36.62 215 CYS A N 1
ATOM 1707 C CA . CYS A 1 215 ? 13.047 20.046 103.429 1.00 41.98 215 CYS A CA 1
ATOM 1708 C C . CYS A 1 215 ? 13.159 18.650 102.830 1.00 44.39 215 CYS A C 1
ATOM 1709 O O . CYS A 1 215 ? 13.858 18.448 101.835 1.00 44.48 215 CYS A O 1
ATOM 1712 N N . ARG A 1 216 ? 12.468 17.690 103.440 1.00 47.49 216 ARG A N 1
ATOM 1713 C CA . ARG A 1 216 ? 12.486 16.317 102.950 1.00 50.57 216 ARG A CA 1
ATOM 1714 C C . ARG A 1 216 ? 11.698 16.296 101.645 1.00 51.74 216 ARG A C 1
ATOM 1715 O O . ARG A 1 216 ? 10.606 16.862 101.566 1.00 52.48 216 ARG A O 1
ATOM 1723 N N . SER A 1 217 ? 12.248 15.658 100.618 1.00 52.35 217 SER A N 1
ATOM 1724 C CA . SER A 1 217 ? 11.554 15.586 99.342 1.00 53.26 217 SER A CA 1
ATOM 1725 C C . SER A 1 217 ? 10.172 14.956 99.513 1.00 54.12 217 SER A C 1
ATOM 1726 O O . SER A 1 217 ? 9.225 15.310 98.807 1.00 54.47 217 SER A O 1
ATOM 1729 N N . ASP A 1 218 ? 10.055 14.032 100.461 1.00 53.67 218 ASP A N 1
ATOM 1730 C CA . ASP A 1 218 ? 8.782 13.369 100.723 1.00 54.37 218 ASP A CA 1
ATOM 1731 C C . ASP A 1 218 ? 7.777 14.312 101.390 1.00 53.73 218 ASP A C 1
ATOM 1732 O O . ASP A 1 218 ? 7.101 15.093 100.717 1.00 53.51 218 ASP A O 1
ATOM 1737 N N . THR A 1 219 ? 7.692 14.236 102.713 1.00 52.39 219 THR A N 1
ATOM 1738 C CA . THR A 1 219 ? 6.778 15.060 103.490 1.00 51.02 219 THR A CA 1
ATOM 1739 C C . THR A 1 219 ? 6.906 16.560 103.222 1.00 50.80 219 THR A C 1
ATOM 1740 O O . THR A 1 219 ? 5.945 17.312 103.391 1.00 51.27 219 THR A O 1
ATOM 1744 N N . GLY A 1 220 ? 8.091 16.997 102.808 1.00 50.04 220 GLY A N 1
ATOM 1745 C CA . GLY A 1 220 ? 8.306 18.412 102.548 1.00 48.73 220 GLY A CA 1
ATOM 1746 C C . GLY A 1 220 ? 8.539 19.176 103.840 1.00 47.65 220 GLY A C 1
ATOM 1747 O O . GLY A 1 220 ? 8.618 20.405 103.845 1.00 48.30 220 GLY A O 1
ATOM 1748 N N . GLU A 1 221 ? 8.652 18.431 104.937 1.00 45.91 221 GLU A N 1
ATOM 1749 C CA . GLU A 1 221 ? 8.871 18.983 106.270 1.00 44.94 221 GLU A CA 1
ATOM 1750 C C . GLU A 1 221 ? 10.195 19.733 106.426 1.00 45.03 221 GLU A C 1
ATOM 1751 O O . GLU A 1 221 ? 11.266 19.162 106.209 1.00 45.73 221 GLU A O 1
ATOM 1757 N N . LEU A 1 222 ? 10.121 21.007 106.813 1.00 44.14 222 LEU A N 1
ATOM 1758 C CA . LEU A 1 222 ? 11.321 21.829 107.021 1.00 42.74 222 LEU A CA 1
ATOM 1759 C C . LEU A 1 222 ? 12.144 21.162 108.121 1.00 41.72 222 LEU A C 1
ATOM 1760 O O . LEU A 1 222 ? 11.652 20.958 109.230 1.00 42.17 222 LEU A O 1
ATOM 1765 N N . ILE A 1 223 ? 13.401 20.843 107.834 1.00 40.27 223 ILE A N 1
ATOM 1766 C CA . ILE A 1 223 ? 14.204 20.137 108.822 1.00 38.29 223 ILE A CA 1
ATOM 1767 C C . ILE A 1 223 ? 15.483 20.840 109.273 1.00 36.03 223 ILE A C 1
ATOM 1768 O O . ILE A 1 223 ? 16.100 20.444 110.265 1.00 34.51 223 ILE A O 1
ATOM 1773 N N . ALA A 1 224 ? 15.868 21.882 108.544 1.00 34.71 224 ALA A N 1
ATOM 1774 C CA . ALA A 1 224 ? 17.072 22.657 108.852 1.00 33.60 224 ALA A CA 1
ATOM 1775 C C . ALA A 1 224 ? 16.988 23.995 108.118 1.00 32.13 224 ALA A C 1
ATOM 1776 O O . ALA A 1 224 ? 16.405 24.075 107.035 1.00 33.21 224 ALA A O 1
ATOM 1778 N N . TRP A 1 225 ? 17.573 25.040 108.692 1.00 28.07 225 TRP A N 1
ATOM 1779 C CA . TRP A 1 225 ? 17.502 26.357 108.065 1.00 27.50 225 TRP A CA 1
ATOM 1780 C C . TRP A 1 225 ? 18.638 27.296 108.479 1.00 26.71 225 TRP A C 1
ATOM 1781 O O . TRP A 1 225 ? 19.332 27.061 109.468 1.00 25.77 225 TRP A O 1
ATOM 1792 N N . ILE A 1 226 ? 18.811 28.365 107.709 1.00 26.78 226 ILE A N 1
ATOM 1793 C CA . ILE A 1 226 ? 19.847 29.351 107.970 1.00 27.32 226 ILE A CA 1
ATOM 1794 C C . ILE A 1 226 ? 19.317 30.694 107.455 1.00 27.71 226 ILE A C 1
ATOM 1795 O O . ILE A 1 226 ? 18.620 30.750 106.441 1.00 27.50 226 ILE A O 1
ATOM 1800 N N . PHE A 1 227 ? 19.627 31.770 108.170 1.00 27.65 227 PHE A N 1
ATOM 1801 C CA . PHE A 1 227 ? 19.156 33.106 107.796 1.00 27.16 227 PHE A CA 1
ATOM 1802 C C . PHE A 1 227 ? 20.300 34.060 107.514 1.00 27.45 227 PHE A C 1
ATOM 1803 O O . PHE A 1 227 ? 21.452 33.781 107.859 1.00 28.96 227 PHE A O 1
ATOM 1811 N N . GLN A 1 228 ? 19.971 35.194 106.894 1.00 25.01 228 GLN A N 1
ATOM 1812 C CA . GLN A 1 228 ? 20.958 36.246 106.700 1.00 22.30 228 GLN A CA 1
ATOM 1813 C C . GLN A 1 228 ? 20.645 37.029 107.975 1.00 20.51 228 GLN A C 1
ATOM 1814 O O . GLN A 1 228 ? 19.482 37.102 108.362 1.00 18.81 228 GLN A O 1
ATOM 1820 N N . ASN A 1 229 ? 21.640 37.613 108.633 1.00 21.28 229 ASN A N 1
ATOM 1821 C CA . ASN A 1 229 ? 21.351 38.316 109.884 1.00 18.66 229 ASN A CA 1
ATOM 1822 C C . ASN A 1 229 ? 21.393 39.840 109.830 1.00 19.51 229 ASN A C 1
ATOM 1823 O O . ASN A 1 229 ? 21.465 40.433 108.750 1.00 17.04 229 ASN A O 1
ATOM 1828 N N . ASP A 1 230 ? 21.343 40.477 111.000 1.00 18.34 230 ASP A N 1
ATOM 1829 C CA . ASP A 1 230 ? 21.349 41.931 111.054 1.00 21.43 230 ASP A CA 1
ATOM 1830 C C . ASP A 1 230 ? 22.725 42.564 110.830 1.00 22.07 230 ASP A C 1
ATOM 1831 O O . ASP A 1 230 ? 22.926 43.758 111.072 1.00 23.73 230 ASP A O 1
ATOM 1836 N N . PHE A 1 231 ? 23.664 41.751 110.356 1.00 19.02 231 PHE A N 1
ATOM 1837 C CA . PHE A 1 231 ? 25.008 42.213 110.030 1.00 19.19 231 PHE A CA 1
ATOM 1838 C C . PHE A 1 231 ? 25.269 41.769 108.586 1.00 19.63 231 PHE A C 1
ATOM 1839 O O . PHE A 1 231 ? 26.407 41.796 108.105 1.00 17.30 231 PHE A O 1
ATOM 1847 N N . SER A 1 232 ? 24.189 41.362 107.916 1.00 20.07 232 SER A N 1
ATOM 1848 C CA . SER A 1 232 ? 24.218 40.891 106.528 1.00 20.30 232 SER A CA 1
ATOM 1849 C C . SER A 1 232 ? 25.031 39.622 106.381 1.00 19.16 232 SER A C 1
ATOM 1850 O O . SER A 1 232 ? 25.367 39.210 105.266 1.00 18.34 232 SER A O 1
ATOM 1853 N N . GLY A 1 233 ? 25.337 39.006 107.521 1.00 17.88 233 GLY A N 1
ATOM 1854 C CA . GLY A 1 233 ? 26.096 37.770 107.544 1.00 16.71 233 GLY A CA 1
ATOM 1855 C C . GLY A 1 233 ? 25.185 36.589 107.828 1.00 16.84 233 GLY A C 1
ATOM 1856 O O . GLY A 1 233 ? 23.993 36.637 107.536 1.00 16.75 233 GLY A O 1
ATOM 1857 N N . LEU A 1 234 ? 25.737 35.534 108.417 1.00 17.60 234 LEU A N 1
ATOM 1858 C CA . LEU A 1 234 ? 24.966 34.327 108.724 1.00 19.82 234 LEU A CA 1
ATOM 1859 C C . LEU A 1 234 ? 24.404 34.335 110.130 1.00 20.49 234 LEU A C 1
ATOM 1860 O O . LEU A 1 234 ? 25.037 34.845 111.052 1.00 19.72 234 LEU A O 1
ATOM 1865 N N . GLY A 1 235 ? 23.225 33.742 110.290 1.00 21.38 235 GLY A N 1
ATOM 1866 C CA . GLY A 1 235 ? 22.617 33.667 111.606 1.00 23.45 235 GLY A CA 1
ATOM 1867 C C . GLY A 1 235 ? 21.511 32.627 111.750 1.00 23.54 235 GLY A C 1
ATOM 1868 O O . GLY A 1 235 ? 21.000 32.095 110.763 1.00 21.45 235 GLY A O 1
ATOM 1877 N N . LEU A 1 237 ? 21.362 29.527 112.480 1.00 28.03 237 LEU A N 1
ATOM 1878 C CA . LEU A 1 237 ? 21.521 28.232 111.833 1.00 26.47 237 LEU A CA 1
ATOM 1879 C C . LEU A 1 237 ? 20.989 27.160 112.762 1.00 26.13 237 LEU A C 1
ATOM 1880 O O . LEU A 1 237 ? 21.179 27.229 113.972 1.00 26.58 237 LEU A O 1
ATOM 1885 N N . GLN A 1 238 ? 20.297 26.180 112.209 1.00 27.72 238 GLN A N 1
ATOM 1886 C CA . GLN A 1 238 ? 19.825 25.086 113.038 1.00 29.45 238 GLN A CA 1
ATOM 1887 C C . GLN A 1 238 ? 19.350 23.895 112.230 1.00 28.78 238 GLN A C 1
ATOM 1888 O O . GLN A 1 238 ? 18.789 24.045 111.142 1.00 27.75 238 GLN A O 1
ATOM 1894 N N . VAL A 1 239 ? 19.608 22.711 112.777 1.00 28.18 239 VAL A N 1
ATOM 1895 C CA . VAL A 1 239 ? 19.200 21.458 112.166 1.00 27.53 239 VAL A CA 1
ATOM 1896 C C . VAL A 1 239 ? 18.432 20.666 113.220 1.00 27.99 239 VAL A C 1
ATOM 1897 O O . VAL A 1 239 ? 18.931 20.449 114.331 1.00 27.42 239 VAL A O 1
ATOM 1901 N N . LEU A 1 240 ? 17.212 20.261 112.879 1.00 28.84 240 LEU A N 1
ATOM 1902 C CA . LEU A 1 240 ? 16.378 19.475 113.784 1.00 29.91 240 LEU A CA 1
ATOM 1903 C C . LEU A 1 240 ? 17.125 18.181 114.104 1.00 32.50 240 LEU A C 1
ATOM 1904 O O . LEU A 1 240 ? 17.786 17.600 113.238 1.00 32.78 240 LEU A O 1
ATOM 1909 N N . PRO A 1 241 ? 17.030 17.715 115.356 1.00 33.42 241 PRO A N 1
ATOM 1910 C CA . PRO A 1 241 ? 17.706 16.488 115.780 1.00 33.72 241 PRO A CA 1
ATOM 1911 C C . PRO A 1 241 ? 17.568 15.304 114.827 1.00 35.17 241 PRO A C 1
ATOM 1912 O O . PRO A 1 241 ? 18.546 14.616 114.542 1.00 34.45 241 PRO A O 1
ATOM 1916 N N . LYS A 1 242 ? 16.359 15.074 114.328 1.00 36.67 242 LYS A N 1
ATOM 1917 C CA . LYS A 1 242 ? 16.115 13.959 113.423 1.00 38.94 242 LYS A CA 1
ATOM 1918 C C . LYS A 1 242 ? 16.859 14.035 112.092 1.00 38.49 242 LYS A C 1
ATOM 1919 O O . LYS A 1 242 ? 16.753 13.125 111.263 1.00 38.16 242 LYS A O 1
ATOM 1925 N N . ALA A 1 243 ? 17.606 15.116 111.883 1.00 36.77 243 ALA A N 1
ATOM 1926 C CA . ALA A 1 243 ? 18.363 15.281 110.644 1.00 36.66 243 ALA A CA 1
ATOM 1927 C C . ALA A 1 243 ? 19.832 15.604 110.918 1.00 36.43 243 ALA A C 1
ATOM 1928 O O . ALA A 1 243 ? 20.572 15.973 110.008 1.00 35.62 243 ALA A O 1
ATOM 1930 N N . GLU A 1 244 ? 20.251 15.461 112.173 1.00 36.24 244 GLU A N 1
ATOM 1931 C CA . GLU A 1 244 ? 21.634 15.742 112.544 1.00 37.47 244 GLU A CA 1
ATOM 1932 C C . GLU A 1 244 ? 22.622 14.762 111.923 1.00 37.02 244 GLU A C 1
ATOM 1933 O O . GLU A 1 244 ? 22.251 13.664 111.518 1.00 37.07 244 GLU A O 1
ATOM 1939 N N . ARG A 1 245 ? 23.884 15.179 111.861 1.00 35.84 245 ARG A N 1
ATOM 1940 C CA . ARG A 1 245 ? 24.963 14.366 111.305 1.00 34.48 245 ARG A CA 1
ATOM 1941 C C . ARG A 1 245 ? 24.746 13.887 109.874 1.00 32.35 245 ARG A C 1
ATOM 1942 O O . ARG A 1 245 ? 25.058 12.748 109.532 1.00 31.05 245 ARG A O 1
ATOM 1950 N N . ARG A 1 246 ? 24.211 14.768 109.043 1.00 30.36 246 ARG A N 1
ATOM 1951 C CA . ARG A 1 246 ? 23.996 14.461 107.641 1.00 30.02 246 ARG A CA 1
ATOM 1952 C C . ARG A 1 246 ? 24.750 15.516 106.823 1.00 29.17 246 ARG A C 1
ATOM 1953 O O . ARG A 1 246 ? 24.598 15.616 105.603 1.00 29.54 246 ARG A O 1
ATOM 1961 N N . GLY A 1 247 ? 25.570 16.296 107.526 1.00 28.62 247 GLY A N 1
ATOM 1962 C CA . GLY A 1 247 ? 26.356 17.349 106.900 1.00 28.36 247 GLY A CA 1
ATOM 1963 C C . GLY A 1 247 ? 25.542 18.553 106.440 1.00 27.71 247 GLY A C 1
ATOM 1964 O O . GLY A 1 247 ? 26.040 19.391 105.690 1.00 26.77 247 GLY A O 1
ATOM 1965 N N . LEU A 1 248 ? 24.294 18.652 106.892 1.00 26.37 248 LEU A N 1
ATOM 1966 C CA . LEU A 1 248 ? 23.430 19.758 106.489 1.00 25.68 248 LEU A CA 1
ATOM 1967 C C . LEU A 1 248 ? 23.846 21.094 107.105 1.00 24.40 248 LEU A C 1
ATOM 1968 O O . LEU A 1 248 ? 23.734 22.144 106.473 1.00 22.74 248 LEU A O 1
ATOM 1973 N N . GLY A 1 249 ? 24.326 21.054 108.341 1.00 25.35 249 GLY A N 1
ATOM 1974 C CA . GLY A 1 249 ? 24.739 22.279 108.998 1.00 22.51 249 GLY A CA 1
ATOM 1975 C C . GLY A 1 249 ? 25.815 22.993 108.212 1.00 23.12 249 GLY A C 1
ATOM 1976 O O . GLY A 1 249 ? 25.732 24.202 107.990 1.00 20.87 249 GLY A O 1
ATOM 1977 N N . GLY A 1 250 ? 26.825 22.240 107.787 1.00 20.85 250 GLY A N 1
ATOM 1978 C CA . GLY A 1 250 ? 27.908 22.822 107.020 1.00 21.32 250 GLY A CA 1
ATOM 1979 C C . GLY A 1 250 ? 27.450 23.215 105.625 1.00 22.54 250 GLY A C 1
ATOM 1980 O O . GLY A 1 250 ? 27.969 24.164 105.031 1.00 22.04 250 GLY A O 1
ATOM 1981 N N . LEU A 1 251 ? 26.470 22.486 105.100 1.00 22.16 251 LEU A N 1
ATOM 1982 C CA . LEU A 1 251 ? 25.952 22.774 103.769 1.00 22.68 251 LEU A CA 1
ATOM 1983 C C . LEU A 1 251 ? 25.229 24.120 103.778 1.00 21.77 251 LEU A C 1
ATOM 1984 O O . LEU A 1 251 ? 25.461 24.962 102.906 1.00 22.84 251 LEU A O 1
ATOM 1989 N N . LEU A 1 252 ? 24.359 24.329 104.763 1.00 21.27 252 LEU A N 1
ATOM 1990 C CA . LEU A 1 252 ? 23.636 25.595 104.849 1.00 19.52 252 LEU A CA 1
ATOM 1991 C C . LEU A 1 252 ? 24.624 26.747 104.918 1.00 18.68 252 LEU A C 1
ATOM 1992 O O . LEU A 1 252 ? 24.560 27.685 104.117 1.00 18.54 252 LEU A O 1
ATOM 1997 N N . ALA A 1 253 ? 25.559 26.672 105.858 1.00 17.25 253 ALA A N 1
ATOM 1998 C CA . ALA A 1 253 ? 26.534 27.745 106.010 1.00 17.22 253 ALA A CA 1
ATOM 1999 C C . ALA A 1 253 ? 27.318 28.043 104.736 1.00 15.71 253 ALA A C 1
ATOM 2000 O O . ALA A 1 253 ? 27.576 29.205 104.416 1.00 16.45 253 ALA A O 1
ATOM 2002 N N . ALA A 1 254 ? 27.712 27.007 104.011 1.00 16.39 254 ALA A N 1
ATOM 2003 C CA . ALA A 1 254 ? 28.477 27.231 102.787 1.00 18.94 254 ALA A CA 1
ATOM 2004 C C . ALA A 1 254 ? 27.596 27.906 101.739 1.00 21.35 254 ALA A C 1
ATOM 2005 O O . ALA A 1 254 ? 27.978 28.927 101.153 1.00 21.25 254 ALA A O 1
ATOM 2007 N N . ALA A 1 255 ? 26.400 27.355 101.529 1.00 21.87 255 ALA A N 1
ATOM 2008 C CA . ALA A 1 255 ? 25.473 27.892 100.541 1.00 23.28 255 ALA A CA 1
ATOM 2009 C C . ALA A 1 255 ? 25.101 29.347 100.828 1.00 25.41 255 ALA A C 1
ATOM 2010 O O . ALA A 1 255 ? 25.196 30.209 99.942 1.00 23.69 255 ALA A O 1
ATOM 2020 N N . SER A 1 257 ? 26.714 31.545 102.580 1.00 23.98 257 SER A N 1
ATOM 2021 C CA . SER A 1 257 ? 27.905 32.392 102.423 1.00 23.39 257 SER A CA 1
ATOM 2022 C C . SER A 1 257 ? 28.095 32.764 100.948 1.00 23.97 257 SER A C 1
ATOM 2023 O O . SER A 1 257 ? 28.309 33.939 100.602 1.00 20.27 257 SER A O 1
ATOM 2026 N N . ARG A 1 258 ? 28.016 31.754 100.085 1.00 23.99 258 ARG A N 1
ATOM 2027 C CA . ARG A 1 258 ? 28.144 31.964 98.647 1.00 26.22 258 ARG A CA 1
ATOM 2028 C C . ARG A 1 258 ? 27.030 32.865 98.127 1.00 23.83 258 ARG A C 1
ATOM 2029 O O . ARG A 1 258 ? 27.298 33.855 97.455 1.00 24.35 258 ARG A O 1
ATOM 2037 N N . GLU A 1 259 ? 25.784 32.520 98.446 1.00 24.24 259 GLU A N 1
ATOM 2038 C CA . GLU A 1 259 ? 24.645 33.297 97.962 1.00 25.30 259 GLU A CA 1
ATOM 2039 C C . GLU A 1 259 ? 24.734 34.763 98.341 1.00 23.45 259 GLU A C 1
ATOM 2040 O O . GLU A 1 259 ? 24.491 35.635 97.507 1.00 22.23 259 GLU A O 1
ATOM 2046 N N . ILE A 1 260 ? 25.087 35.046 99.591 1.00 22.41 260 ILE A N 1
ATOM 2047 C CA . ILE A 1 260 ? 25.179 36.431 100.016 1.00 19.76 260 ILE A CA 1
ATOM 2048 C C . ILE A 1 260 ? 26.292 37.153 99.276 1.00 17.28 260 ILE A C 1
ATOM 2049 O O . ILE A 1 260 ? 26.094 38.241 98.763 1.00 16.06 260 ILE A O 1
ATOM 2054 N N . ALA A 1 261 ? 27.465 36.541 99.226 1.00 19.00 261 ALA A N 1
ATOM 2055 C CA . ALA A 1 261 ? 28.615 37.158 98.568 1.00 19.71 261 ALA A CA 1
ATOM 2056 C C . ALA A 1 261 ? 28.406 37.424 97.083 1.00 19.56 261 ALA A C 1
ATOM 2057 O O . ALA A 1 261 ? 28.956 38.376 96.534 1.00 18.58 261 ALA A O 1
ATOM 2059 N N . ARG A 1 262 ? 27.602 36.601 96.428 1.00 20.26 262 ARG A N 1
ATOM 2060 C CA . ARG A 1 262 ? 27.398 36.814 95.007 1.00 22.56 262 ARG A CA 1
ATOM 2061 C C . ARG A 1 262 ? 26.240 37.757 94.720 1.00 23.82 262 ARG A C 1
ATOM 2062 O O . ARG A 1 262 ? 26.045 38.184 93.588 1.00 23.73 262 ARG A O 1
ATOM 2070 N N . GLY A 1 263 ? 25.482 38.087 95.758 1.00 22.80 263 GLY A N 1
ATOM 2071 C CA . GLY A 1 263 ? 24.361 38.987 95.587 1.00 20.89 263 GLY A CA 1
ATOM 2072 C C . GLY A 1 263 ? 24.718 40.379 96.065 1.00 22.43 263 GLY A C 1
ATOM 2073 O O . GLY A 1 263 ? 24.060 41.352 95.710 1.00 21.92 263 GLY A O 1
ATOM 2074 N N . GLU A 1 264 ? 25.758 40.489 96.883 1.00 21.09 264 GLU A N 1
ATOM 2075 C CA . GLU A 1 264 ? 26.157 41.798 97.371 1.00 23.04 264 GLU A CA 1
ATOM 2076 C C . GLU A 1 264 ? 27.606 41.747 97.806 1.00 25.10 264 GLU A C 1
ATOM 2077 O O . GLU A 1 264 ? 28.143 40.673 98.122 1.00 26.22 264 GLU A O 1
ATOM 2083 N N . GLU A 1 265 ? 28.250 42.906 97.815 1.00 25.91 265 GLU A N 1
ATOM 2084 C CA . GLU A 1 265 ? 29.638 42.956 98.209 1.00 26.98 265 GLU A CA 1
ATOM 2085 C C . GLU A 1 265 ? 29.871 43.324 99.670 1.00 24.37 265 GLU A C 1
ATOM 2086 O O . GLU A 1 265 ? 29.868 44.491 100.030 1.00 25.08 265 GLU A O 1
ATOM 2092 N N . ILE A 1 266 ? 30.047 42.315 100.509 1.00 22.28 266 ILE A N 1
ATOM 2093 C CA . ILE A 1 266 ? 30.365 42.537 101.909 1.00 20.98 266 ILE A CA 1
ATOM 2094 C C . ILE A 1 266 ? 31.075 41.328 102.471 1.00 20.51 266 ILE A C 1
ATOM 2095 O O . ILE A 1 266 ? 31.048 40.239 101.900 1.00 19.49 266 ILE A O 1
ATOM 2100 N N . THR A 1 267 ? 31.739 41.548 103.593 1.00 20.56 267 THR A N 1
ATOM 2101 C CA . THR A 1 267 ? 32.445 40.493 104.291 1.00 20.09 267 THR A CA 1
ATOM 2102 C C . THR A 1 267 ? 31.367 39.606 104.903 1.00 19.16 267 THR A C 1
ATOM 2103 O O . THR A 1 267 ? 30.375 40.112 105.429 1.00 20.86 267 THR A O 1
ATOM 2107 N N . LEU A 1 268 ? 31.533 38.296 104.821 1.00 17.93 268 LEU A N 1
ATOM 2108 C CA . LEU A 1 268 ? 30.565 37.420 105.446 1.00 17.74 268 LEU A CA 1
ATOM 2109 C C . LEU A 1 268 ? 31.003 37.285 106.906 1.00 19.36 268 LEU A C 1
ATOM 2110 O O . LEU A 1 268 ? 32.202 37.276 107.196 1.00 18.64 268 LEU A O 1
ATOM 2115 N N . THR A 1 269 ? 30.048 37.195 107.828 1.00 19.11 269 THR A N 1
ATOM 2116 C CA . THR A 1 269 ? 30.405 37.038 109.236 1.00 20.55 269 THR A CA 1
ATOM 2117 C C . THR A 1 269 ? 29.317 36.252 109.925 1.00 20.78 269 THR A C 1
ATOM 2118 O O . THR A 1 269 ? 28.287 35.948 109.323 1.00 21.68 269 THR A O 1
ATOM 2122 N N . ALA A 1 270 ? 29.549 35.921 111.189 1.00 21.09 270 ALA A N 1
ATOM 2123 C CA . ALA A 1 270 ? 28.563 35.196 111.980 1.00 19.94 270 ALA A CA 1
ATOM 2124 C C . ALA A 1 270 ? 28.871 35.393 113.450 1.00 22.01 270 ALA A C 1
ATOM 2125 O O . ALA A 1 270 ? 30.038 35.400 113.861 1.00 21.93 270 ALA A O 1
ATOM 2127 N N . TRP A 1 271 ? 27.815 35.577 114.233 1.00 21.09 271 TRP A N 1
ATOM 2128 C CA . TRP A 1 271 ? 27.935 35.742 115.670 1.00 21.21 271 TRP A CA 1
ATOM 2129 C C . TRP A 1 271 ? 27.515 34.429 116.322 1.00 21.32 271 TRP A C 1
ATOM 2130 O O . TRP A 1 271 ? 26.381 33.993 116.160 1.00 21.89 271 TRP A O 1
ATOM 2141 N N . ILE A 1 272 ? 28.423 33.790 117.050 1.00 22.70 272 ILE A N 1
ATOM 2142 C CA . ILE A 1 272 ? 28.086 32.533 117.710 1.00 22.24 272 ILE A CA 1
ATOM 2143 C C . ILE A 1 272 ? 28.507 32.561 119.170 1.00 23.77 272 ILE A C 1
ATOM 2144 O O . ILE A 1 272 ? 29.497 33.207 119.530 1.00 23.85 272 ILE A O 1
ATOM 2149 N N . VAL A 1 273 ? 27.745 31.858 120.004 1.00 24.99 273 VAL A N 1
ATOM 2150 C CA . VAL A 1 273 ? 28.039 31.761 121.428 1.00 26.42 273 VAL A CA 1
ATOM 2151 C C . VAL A 1 273 ? 29.387 31.068 121.554 1.00 25.20 273 VAL A C 1
ATOM 2152 O O . VAL A 1 273 ? 29.653 30.102 120.850 1.00 24.82 273 VAL A O 1
ATOM 2156 N N . ALA A 1 274 ? 30.234 31.564 122.450 1.00 25.32 274 ALA A N 1
ATOM 2157 C CA . ALA A 1 274 ? 31.579 31.019 122.620 1.00 27.46 274 ALA A CA 1
ATOM 2158 C C . ALA A 1 274 ? 31.638 29.523 122.891 1.00 27.56 274 ALA A C 1
ATOM 2159 O O . ALA A 1 274 ? 32.641 28.876 122.599 1.00 27.67 274 ALA A O 1
ATOM 2161 N N . THR A 1 275 ? 30.562 28.977 123.442 1.00 28.08 275 THR A N 1
ATOM 2162 C CA . THR A 1 275 ? 30.511 27.563 123.765 1.00 29.76 275 THR A CA 1
ATOM 2163 C C . THR A 1 275 ? 29.926 26.727 122.630 1.00 30.51 275 THR A C 1
ATOM 2164 O O . THR A 1 275 ? 29.833 25.504 122.732 1.00 31.79 275 THR A O 1
ATOM 2168 N N . ASN A 1 276 ? 29.519 27.379 121.547 1.00 30.44 276 ASN A N 1
ATOM 2169 C CA . ASN A 1 276 ? 28.967 26.645 120.416 1.00 29.66 276 ASN A CA 1
ATOM 2170 C C . ASN A 1 276 ? 30.158 26.109 119.609 1.00 30.70 276 ASN A C 1
ATOM 2171 O O . ASN A 1 276 ? 30.405 26.524 118.466 1.00 28.25 276 ASN A O 1
ATOM 2176 N N . TRP A 1 277 ? 30.897 25.182 120.214 1.00 31.52 277 TRP A N 1
ATOM 2177 C CA . TRP A 1 277 ? 32.079 24.612 119.579 1.00 32.01 277 TRP A CA 1
ATOM 2178 C C . TRP A 1 277 ? 31.802 24.038 118.194 1.00 30.52 277 TRP A C 1
ATOM 2179 O O . TRP A 1 277 ? 32.627 24.166 117.286 1.00 27.72 277 TRP A O 1
ATOM 2190 N N . ARG A 1 278 ? 30.639 23.417 118.029 1.00 29.32 278 ARG A N 1
ATOM 2191 C CA . ARG 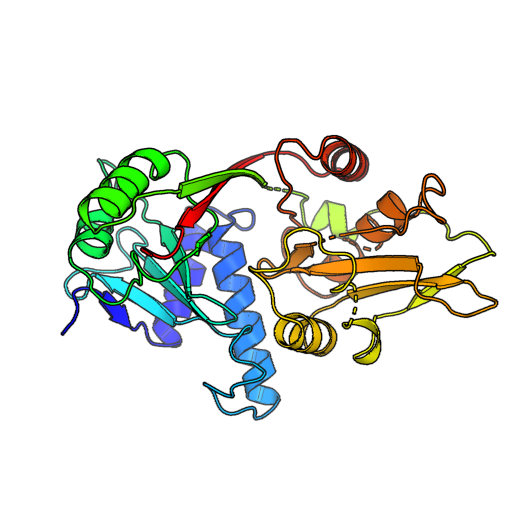A 1 278 ? 30.299 22.815 116.755 1.00 30.95 278 ARG A CA 1
ATOM 2192 C C . ARG A 1 278 ? 30.104 23.828 115.633 1.00 29.49 278 ARG A C 1
ATOM 2193 O O . ARG A 1 278 ? 30.542 23.587 114.504 1.00 29.95 278 ARG A O 1
ATOM 2201 N N . SER A 1 279 ? 29.453 24.955 115.913 1.00 27.37 279 SER A N 1
ATOM 2202 C CA . SER A 1 279 ? 29.261 25.944 114.854 1.00 26.12 279 SER A CA 1
ATOM 2203 C C . SER A 1 279 ? 30.585 26.633 114.528 1.00 24.23 279 SER A C 1
ATOM 2204 O O . SER A 1 279 ? 30.854 26.947 113.366 1.00 21.81 279 SER A O 1
ATOM 2207 N N . GLU A 1 280 ? 31.413 26.854 115.545 1.00 23.85 280 GLU A N 1
ATOM 2208 C CA . GLU A 1 280 ? 32.728 27.462 115.330 1.00 24.32 280 GLU A CA 1
ATOM 2209 C C . GLU A 1 280 ? 33.523 26.541 114.413 1.00 23.45 280 GLU A C 1
ATOM 2210 O O . GLU A 1 280 ? 34.186 26.996 113.477 1.00 21.81 280 GLU A O 1
ATOM 2216 N N . ALA A 1 281 ? 33.440 25.241 114.679 1.00 20.92 281 ALA A N 1
ATOM 2217 C CA . ALA A 1 281 ? 34.175 24.266 113.893 1.00 22.36 281 ALA A CA 1
ATOM 2218 C C . ALA A 1 281 ? 33.739 24.204 112.433 1.00 22.23 281 ALA A C 1
ATOM 2219 O O . ALA A 1 281 ? 34.592 24.196 111.542 1.00 21.25 281 ALA A O 1
ATOM 2221 N N . LEU A 1 282 ? 32.432 24.157 112.175 1.00 20.69 282 LEU A N 1
ATOM 2222 C CA . LEU A 1 282 ? 31.974 24.088 110.781 1.00 21.51 282 LEU A CA 1
ATOM 2223 C C . LEU A 1 282 ? 32.201 25.411 110.061 1.00 20.10 282 LEU A C 1
ATOM 2224 O O . LEU A 1 282 ? 32.405 25.440 108.851 1.00 19.71 282 LEU A O 1
ATOM 2229 N N . LEU A 1 283 ? 32.183 26.513 110.800 1.00 19.23 283 LEU A N 1
ATOM 2230 C CA . LEU A 1 283 ? 32.416 27.800 110.152 1.00 19.55 283 LEU A CA 1
ATOM 2231 C C . LEU A 1 283 ? 33.886 27.908 109.808 1.00 18.80 283 LEU A C 1
ATOM 2232 O O . LEU A 1 283 ? 34.267 28.467 108.782 1.00 17.68 283 LEU A O 1
ATOM 2237 N N . LYS A 1 284 ? 34.708 27.349 110.680 1.00 18.00 284 LYS A N 1
ATOM 2238 C CA . LYS A 1 284 ? 36.140 27.377 110.487 1.00 18.94 284 LYS A CA 1
ATOM 2239 C C . LYS A 1 284 ? 36.520 26.555 109.260 1.00 17.92 284 LYS A C 1
ATOM 2240 O O . LYS A 1 284 ? 37.379 26.963 108.489 1.00 17.77 284 LYS A O 1
ATOM 2246 N N . ARG A 1 285 ? 35.869 25.406 109.087 1.00 17.93 285 ARG A N 1
ATOM 2247 C CA . ARG A 1 285 ? 36.141 24.510 107.962 1.00 19.79 285 ARG A CA 1
ATOM 2248 C C . ARG A 1 285 ? 35.829 25.188 106.623 1.00 19.92 285 ARG A C 1
ATOM 2249 O O . ARG A 1 285 ? 36.467 24.916 105.604 1.00 19.42 285 ARG A O 1
ATOM 2257 N N . ILE A 1 286 ? 34.843 26.072 106.630 1.00 19.51 286 ILE A N 1
ATOM 2258 C CA . ILE A 1 286 ? 34.474 26.789 105.422 1.00 20.73 286 ILE A CA 1
ATOM 2259 C C . ILE A 1 286 ? 35.501 27.888 105.150 1.00 21.51 286 ILE A C 1
ATOM 2260 O O . ILE A 1 286 ? 35.664 28.330 104.007 1.00 20.20 286 ILE A O 1
ATOM 2265 N N . GLY A 1 287 ? 36.196 28.317 106.206 1.00 20.84 287 GLY A N 1
ATOM 2266 C CA . GLY A 1 287 ? 37.210 29.351 106.059 1.00 19.07 287 GLY A CA 1
ATOM 2267 C C . GLY A 1 287 ? 37.092 30.530 107.011 1.00 18.49 287 GLY A C 1
ATOM 2268 O O . GLY A 1 287 ? 37.977 31.384 107.052 1.00 17.51 287 GLY A O 1
ATOM 2269 N N . TYR A 1 288 ? 35.999 30.590 107.764 1.00 18.45 288 TYR A N 1
ATOM 2270 C CA . TYR A 1 288 ? 35.773 31.683 108.715 1.00 19.48 288 TYR A CA 1
ATOM 2271 C C . TYR A 1 288 ? 36.851 31.702 109.795 1.00 19.28 288 TYR A C 1
ATOM 2272 O O . TYR A 1 288 ? 37.301 30.647 110.243 1.00 15.77 288 TYR A O 1
ATOM 2281 N N . GLN A 1 289 ? 37.256 32.898 110.218 1.00 20.77 289 GLN A N 1
ATOM 2282 C CA . GLN A 1 289 ? 38.254 33.003 111.276 1.00 24.19 289 GLN A CA 1
ATOM 2283 C C . GLN A 1 289 ? 37.665 33.841 112.401 1.00 23.47 289 GLN A C 1
ATOM 2284 O O . GLN A 1 289 ? 36.802 34.691 112.172 1.00 20.96 289 GLN A O 1
ATOM 2290 N N . LYS A 1 290 ? 38.130 33.578 113.617 1.00 22.41 290 LYS A N 1
ATOM 2291 C CA . LYS A 1 290 ? 37.669 34.299 114.796 1.00 24.90 290 LYS A CA 1
ATOM 2292 C C . LYS A 1 290 ? 38.492 35.573 114.981 1.00 24.83 290 LYS A C 1
ATOM 2293 O O . LYS A 1 290 ? 39.645 35.506 115.401 1.00 24.30 290 LYS A O 1
ATOM 2299 N N . ASP A 1 291 ? 37.947 36.740 114.657 1.00 25.94 291 ASP A N 1
ATOM 2300 C CA . ASP A 1 291 ? 38.770 37.909 114.890 1.00 29.11 291 ASP A CA 1
ATOM 2301 C C . ASP A 1 291 ? 38.166 38.949 115.814 1.00 29.04 291 ASP A C 1
ATOM 2302 O O . ASP A 1 291 ? 38.647 40.080 115.875 1.00 29.51 291 ASP A O 1
ATOM 2307 N N . LEU A 1 292 ? 37.117 38.564 116.544 1.00 28.82 292 LEU A N 1
ATOM 2308 C CA . LEU A 1 292 ? 36.487 39.462 117.518 1.00 26.34 292 LEU A CA 1
ATOM 2309 C C . LEU A 1 292 ? 35.726 38.707 118.610 1.00 26.00 292 LEU A C 1
ATOM 2310 O O . LEU A 1 292 ? 35.169 37.637 118.375 1.00 26.68 292 LEU A O 1
ATOM 2315 N N . VAL A 1 293 ? 35.715 39.277 119.809 1.00 26.01 293 VAL A N 1
ATOM 2316 C CA . VAL A 1 293 ? 34.977 38.707 120.930 1.00 26.46 293 VAL A CA 1
ATOM 2317 C C . VAL A 1 293 ? 34.204 39.863 121.545 1.00 25.72 293 VAL A C 1
ATOM 2318 O O . VAL A 1 293 ? 34.790 40.869 121.938 1.00 27.38 293 VAL A O 1
ATOM 2322 N N . ASN A 1 294 ? 32.887 39.717 121.605 1.00 25.57 294 ASN A N 1
ATOM 2323 C CA . ASN A 1 294 ? 32.013 40.744 122.150 1.00 25.05 294 ASN A CA 1
ATOM 2324 C C . ASN A 1 294 ? 31.042 40.102 123.111 1.00 25.14 294 ASN A C 1
ATOM 2325 O O . ASN A 1 294 ? 30.897 38.881 123.136 1.00 25.82 294 ASN A O 1
ATOM 2330 N N . GLU A 1 295 ? 30.370 40.922 123.904 1.00 25.17 295 GLU A N 1
ATOM 2331 C CA . GLU A 1 295 ? 29.385 40.383 124.825 1.00 27.37 295 GLU A CA 1
ATOM 2332 C C . GLU A 1 295 ? 27.992 40.885 124.481 1.00 26.39 295 GLU A C 1
ATOM 2333 O O . GLU A 1 295 ? 27.820 41.968 123.924 1.00 25.25 295 GLU A O 1
ATOM 2339 N N . TRP A 1 296 ? 27.006 40.046 124.767 1.00 25.93 296 TRP A N 1
ATOM 2340 C CA . TRP A 1 296 ? 25.609 40.395 124.580 1.00 25.76 296 TRP A CA 1
ATOM 2341 C C . TRP A 1 296 ? 25.152 40.433 126.035 1.00 26.90 296 TRP A C 1
ATOM 2342 O O . TRP A 1 296 ? 25.167 39.413 126.726 1.00 26.03 296 TRP A O 1
ATOM 2353 N N . ILE A 1 297 ? 24.787 41.614 126.514 1.00 26.44 297 ILE A N 1
ATOM 2354 C CA . ILE A 1 297 ? 24.386 41.742 127.904 1.00 27.32 297 ILE A CA 1
ATOM 2355 C C . ILE A 1 297 ? 22.893 41.955 128.063 1.00 27.86 297 ILE A C 1
ATOM 2356 O O . ILE A 1 297 ? 22.376 43.039 127.785 1.00 29.52 297 ILE A O 1
ATOM 2361 N N . LYS A 1 298 ? 22.202 40.909 128.500 1.00 26.76 298 LYS A N 1
ATOM 2362 C CA . LYS A 1 298 ? 20.765 40.984 128.712 1.00 28.70 298 LYS A CA 1
ATOM 2363 C C . LYS A 1 298 ? 20.494 41.426 130.149 1.00 30.42 298 LYS A C 1
ATOM 2364 O O . LYS A 1 298 ? 20.885 40.744 131.101 1.00 30.63 298 LYS A O 1
ATOM 2370 N N . LEU A 1 299 ? 19.849 42.582 130.293 1.00 32.00 299 LEU A N 1
ATOM 2371 C CA . LEU A 1 299 ? 19.491 43.121 131.606 1.00 33.56 299 LEU A CA 1
ATOM 2372 C C . LEU A 1 299 ? 18.111 42.583 131.982 1.00 33.87 299 LEU A C 1
ATOM 2373 O O . LEU A 1 299 ? 17.176 42.669 131.185 1.00 34.42 299 LEU A O 1
ATOM 2378 N N . VAL A 1 300 ? 17.978 42.014 133.179 1.00 35.44 300 VAL A N 1
ATOM 2379 C CA . VAL A 1 300 ? 16.680 41.477 133.605 1.00 36.91 300 VAL A CA 1
ATOM 2380 C C . VAL A 1 300 ? 15.784 42.596 134.134 1.00 36.30 300 VAL A C 1
ATOM 2381 O O . VAL A 1 300 ? 16.224 43.443 134.913 1.00 33.39 300 VAL A O 1
ATOM 2385 N N . PRO A 1 301 ? 14.510 42.618 133.706 1.00 38.36 301 PRO A N 1
ATOM 2386 C CA . PRO A 1 301 ? 13.570 43.655 134.155 1.00 39.87 301 PRO A CA 1
ATOM 2387 C C . PRO A 1 301 ? 13.474 43.708 135.681 1.00 42.29 301 PRO A C 1
ATOM 2388 O O . PRO A 1 301 ? 13.325 42.673 136.332 1.00 41.40 301 PRO A O 1
ATOM 2392 N N . ASN A 1 302 ? 13.562 44.915 136.235 1.00 45.95 302 ASN A N 1
ATOM 2393 C CA . ASN A 1 302 ? 13.510 45.126 137.683 1.00 49.81 302 ASN A CA 1
ATOM 2394 C C . ASN A 1 302 ? 12.833 44.036 138.500 1.00 52.20 302 ASN A C 1
ATOM 2395 O O . ASN A 1 302 ? 13.507 43.165 139.051 1.00 54.54 302 ASN A O 1
ATOM 2400 N N . SER A 1 303 ? 11.507 44.094 138.589 1.00 53.98 303 SER A N 1
ATOM 2401 C CA . SER A 1 303 ? 10.740 43.108 139.345 1.00 56.11 303 SER A CA 1
ATOM 2402 C C . SER A 1 303 ? 9.271 43.190 138.948 1.00 57.54 303 SER A C 1
ATOM 2403 O O . SER A 1 303 ? 8.723 42.158 138.506 1.00 58.82 303 SER A O 1
#